Protein AF-A0A7S0C1B9-F1 (afdb_monomer_lite)

Organism: NCBI:txid420281

Radius of gyration: 23.08 Å; chains: 1; bounding box: 50×46×71 Å

Foldseek 3Di:
DDAQEAEEEPVPDDPLQADDDPVVCVVDPPVRDPHDHVLLQQQQCCVPPVRYYDYHDDPDLSCLVVDPWDWDQDPNDIDTCNVVSVVVVVVVVVVCVVDDDDPHRPNHNDDDWFKFFALVQLAADPVFRAWDQPDLAWIAGRVRQIQGRVVVVPSPDSQQVLLLSLLSNLLSVVLVVPACVVVPDDGGPDTLVRSLVVSVVCCVVPNSCSSDDPSPDPDDDPDDDPSHDHDDSVSSVSRLVRRPTPPRIDTDDD

pLDDT: mean 84.14, std 16.32, range [34.91, 98.31]

Secondary structure (DSSP, 8-state):
----EEEEEGGGS-HHHH---HHHHHHS-GGG--PPPTHHHHHHHHHHH--EEEEE-SS-STHHHH-S--EEEETTEEEE-HHHHHHHHHHHHHHHTTS-------S-------EEE-GGGGSPPTT---EEE-SSSEEEETTS-EEE-TT-TT--SHHHHHHHHHHHHHHHHHHHHT-GGGGTSPP----HHHHHHHHHHHHHHH-GGGG--GGG--S-TT---TT--PPPHHHHHHHHTT---TTSEEE---

InterPro domains:
  IPR019195 ABC transporter, ATPase, putative [PTHR38149] (1-245)
  IPR046834 ATPase of the ABC class, C-terminal [PF09818] (1-103)
  IPR049069 MRB1590-like, C-terminal domain [PF21117] (130-245)

Sequence (254 aa):
MGSTNLFVDEDTCATNFMIRDDKMMELVAPHKEPITPFIHKVRSLYKQHGVSTILVIGGSGDYFQVADHVLMMDSYACLDVTDKAKAIVERHNGIKSAATSNEPSSSSFGTITNRYPIGHAFLPPPNNSKINVRARTIVTYGDGLELDLGGLEQIVHKSQTHAIASSIQQIATRLLSNDPSANGGNATTLTLATVLRRWNELIDREGLDVVLSSSFNNGGDGDYNGVHARPRMLEIAGAMNRLRRDGTFRQKPR

Structure (mmCIF, N/CA/C/O backbone):
data_AF-A0A7S0C1B9-F1
#
_entry.id   AF-A0A7S0C1B9-F1
#
loop_
_atom_site.group_PDB
_atom_site.id
_atom_site.type_symbol
_atom_site.label_atom_id
_atom_site.label_alt_id
_atom_site.label_comp_id
_atom_site.label_asym_id
_atom_site.label_entity_id
_atom_site.label_seq_id
_atom_site.pdbx_PDB_ins_code
_atom_site.Cartn_x
_atom_site.Cartn_y
_atom_site.Cartn_z
_atom_site.occupancy
_atom_site.B_iso_or_equiv
_atom_site.auth_seq_id
_atom_site.auth_comp_id
_atom_site.auth_asym_id
_atom_site.auth_atom_id
_atom_site.pdbx_PDB_model_num
ATOM 1 N N . MET A 1 1 ? -2.056 8.605 -5.010 1.00 63.12 1 MET A N 1
ATOM 2 C CA . MET A 1 1 ? -2.018 7.145 -5.248 1.00 63.12 1 MET A CA 1
ATOM 3 C C . MET A 1 1 ? -3.391 6.505 -5.127 1.00 63.12 1 MET A C 1
ATOM 5 O O . MET A 1 1 ? -3.596 5.502 -5.782 1.00 63.12 1 MET A O 1
ATOM 9 N N . GLY A 1 2 ? -4.340 7.110 -4.398 1.00 83.62 2 GLY A N 1
ATOM 10 C CA . GLY A 1 2 ? -5.767 6.827 -4.588 1.00 83.62 2 GLY A CA 1
ATOM 11 C C . GLY A 1 2 ? -6.272 5.519 -3.982 1.00 83.62 2 GLY A C 1
ATOM 12 O O . GLY A 1 2 ? -7.315 5.054 -4.419 1.00 83.62 2 GLY A O 1
ATOM 13 N N . SER A 1 3 ? -5.566 4.924 -3.011 1.00 91.31 3 SER A N 1
ATOM 14 C CA . SER A 1 3 ? -6.168 3.827 -2.246 1.00 91.31 3 SER A CA 1
ATOM 15 C C . SER A 1 3 ? -7.368 4.359 -1.471 1.00 91.31 3 SER A C 1
ATOM 17 O O . SER A 1 3 ? -7.242 5.364 -0.775 1.00 91.31 3 SER A O 1
ATOM 19 N N . THR A 1 4 ? -8.505 3.688 -1.602 1.00 94.19 4 THR A N 1
ATOM 20 C CA . THR A 1 4 ? -9.742 3.982 -0.864 1.00 94.19 4 THR A CA 1
ATOM 21 C C . THR A 1 4 ? -9.913 3.087 0.359 1.00 94.19 4 THR A C 1
ATOM 23 O O . THR A 1 4 ? -10.814 3.310 1.158 1.00 94.19 4 THR A O 1
ATOM 26 N N . ASN A 1 5 ? -9.044 2.085 0.519 1.00 95.62 5 ASN A N 1
ATOM 27 C CA . ASN A 1 5 ? -9.067 1.151 1.636 1.00 95.62 5 ASN A CA 1
ATOM 28 C C . ASN A 1 5 ? -7.646 0.919 2.158 1.00 95.62 5 ASN A C 1
ATOM 30 O O . ASN A 1 5 ? -6.699 0.801 1.372 1.00 95.62 5 ASN A O 1
ATOM 34 N N . LEU A 1 6 ? -7.502 0.847 3.475 1.00 96.31 6 LEU A N 1
ATOM 35 C CA . LEU A 1 6 ? -6.288 0.420 4.159 1.00 96.31 6 LEU A CA 1
ATOM 36 C C . LEU A 1 6 ? -6.561 -0.892 4.886 1.00 96.31 6 LEU A C 1
ATOM 38 O O . LEU A 1 6 ? -7.549 -1.009 5.605 1.00 96.31 6 LEU A O 1
ATOM 42 N N . PHE A 1 7 ? -5.671 -1.858 4.699 1.00 96.69 7 PHE A N 1
ATOM 43 C CA . PHE A 1 7 ? -5.649 -3.102 5.457 1.00 96.69 7 PHE A CA 1
ATOM 44 C C . PHE A 1 7 ? -4.435 -3.044 6.366 1.00 96.69 7 PHE A C 1
ATOM 46 O O . PHE A 1 7 ? -3.329 -2.785 5.888 1.00 96.69 7 PHE A O 1
ATOM 53 N N . VAL A 1 8 ? -4.663 -3.201 7.660 1.00 96.25 8 VAL A N 1
ATOM 54 C CA . VAL A 1 8 ? -3.639 -3.058 8.689 1.00 96.25 8 VAL A CA 1
ATOM 55 C C . VAL A 1 8 ? -3.722 -4.276 9.591 1.00 96.25 8 VAL A C 1
ATOM 57 O O . VAL A 1 8 ? -4.811 -4.649 10.021 1.00 96.25 8 VAL A O 1
ATOM 60 N N . ASP A 1 9 ? -2.577 -4.887 9.857 1.00 95.38 9 ASP A N 1
ATOM 61 C CA . ASP A 1 9 ? -2.453 -5.998 10.792 1.00 95.38 9 ASP A CA 1
ATOM 62 C C . ASP A 1 9 ? -1.506 -5.581 11.916 1.00 95.38 9 ASP A C 1
ATOM 64 O O . ASP A 1 9 ? -0.351 -5.235 11.650 1.00 95.38 9 ASP A O 1
ATOM 68 N N . GLU A 1 10 ? -2.014 -5.551 13.151 1.00 94.38 10 GLU A N 1
ATOM 69 C CA . GLU A 1 10 ? -1.257 -5.153 14.339 1.00 94.38 10 GLU A CA 1
ATOM 70 C C . GLU A 1 10 ? 0.067 -5.920 14.462 1.00 94.38 10 GLU A C 1
ATOM 72 O O . GLU A 1 10 ? 1.089 -5.292 14.741 1.00 94.38 10 GLU A O 1
ATOM 77 N N . ASP A 1 11 ? 0.083 -7.220 14.146 1.00 93.31 11 ASP A N 1
ATOM 78 C CA . ASP A 1 11 ? 1.258 -8.091 14.303 1.00 93.31 11 ASP A CA 1
ATOM 79 C C . ASP A 1 11 ? 2.419 -7.724 13.361 1.00 93.31 11 ASP A C 1
ATOM 81 O O . ASP A 1 11 ? 3.577 -8.070 13.606 1.00 93.31 11 ASP A O 1
ATOM 85 N N . THR A 1 12 ? 2.127 -6.997 12.281 1.00 92.19 12 THR A N 1
ATOM 86 C CA . THR A 1 12 ? 3.124 -6.538 11.297 1.00 92.19 12 THR A CA 1
ATOM 87 C C . THR A 1 12 ? 3.386 -5.034 11.376 1.00 92.19 12 THR A C 1
ATOM 89 O O . THR A 1 12 ? 4.208 -4.496 10.627 1.00 92.19 12 THR A O 1
ATOM 92 N N . CYS A 1 13 ? 2.706 -4.334 12.287 1.00 92.88 13 CYS A N 1
ATOM 93 C CA . CYS A 1 13 ? 2.805 -2.892 12.443 1.00 92.88 13 CYS A CA 1
ATOM 94 C C . CYS A 1 13 ? 3.743 -2.488 13.582 1.00 92.88 13 CYS A C 1
ATOM 96 O O . CYS A 1 13 ? 3.954 -3.196 14.562 1.00 92.88 13 CYS A O 1
ATOM 98 N N . ALA A 1 14 ? 4.290 -1.277 13.480 1.00 92.19 14 ALA A N 1
ATOM 99 C CA . ALA A 1 14 ? 5.058 -0.697 14.570 1.00 92.19 14 ALA A CA 1
ATOM 100 C C . ALA A 1 14 ? 4.113 -0.286 15.715 1.00 92.19 14 ALA A C 1
ATOM 102 O O . ALA A 1 14 ? 3.218 0.537 15.515 1.00 92.19 14 ALA A O 1
ATOM 103 N N . THR A 1 15 ? 4.319 -0.814 16.925 1.00 89.00 15 THR A N 1
ATOM 104 C CA . THR A 1 15 ? 3.435 -0.564 18.082 1.00 89.00 15 THR A CA 1
ATOM 105 C C . THR A 1 15 ? 3.273 0.926 18.392 1.00 89.00 15 THR A C 1
ATOM 107 O O . THR A 1 15 ? 2.163 1.393 18.636 1.00 89.00 15 THR A O 1
ATOM 110 N N . ASN A 1 16 ? 4.365 1.693 18.302 1.00 88.75 16 ASN A N 1
ATOM 111 C CA . ASN A 1 16 ? 4.378 3.145 18.516 1.00 88.75 16 ASN A CA 1
ATOM 112 C C . ASN A 1 16 ? 3.602 3.939 17.449 1.00 88.75 16 ASN A C 1
ATOM 114 O O . ASN A 1 16 ? 3.209 5.077 17.696 1.00 88.75 16 ASN A O 1
ATOM 118 N N . PHE A 1 17 ? 3.381 3.361 16.266 1.00 90.88 17 PHE A N 1
ATOM 119 C CA . PHE A 1 17 ? 2.485 3.921 15.262 1.00 90.88 17 PHE A CA 1
ATOM 120 C C . PHE A 1 17 ? 1.027 3.574 15.566 1.00 90.88 17 PHE A C 1
ATOM 122 O O . PHE A 1 17 ? 0.156 4.397 15.311 1.00 90.88 17 PHE A O 1
ATOM 129 N N . MET A 1 18 ? 0.740 2.392 16.113 1.00 90.81 18 MET A N 1
ATOM 130 C CA . MET A 1 18 ? -0.633 1.923 16.318 1.00 90.81 18 MET A CA 1
ATOM 131 C C . MET A 1 18 ? -1.329 2.602 17.494 1.00 90.81 18 MET A C 1
ATOM 133 O O . MET A 1 18 ? -2.461 3.068 17.344 1.00 90.81 18 MET A O 1
ATOM 137 N N . ILE A 1 19 ? -0.666 2.670 18.645 1.00 85.56 19 ILE A N 1
ATOM 138 C CA . ILE A 1 19 ? -1.246 3.149 19.901 1.00 85.56 19 ILE A CA 1
ATOM 139 C C . ILE A 1 19 ? -0.233 3.976 20.687 1.00 85.56 19 ILE A C 1
ATOM 141 O O . ILE A 1 19 ? 0.958 4.004 20.376 1.00 85.56 19 ILE A O 1
ATOM 145 N N . ARG A 1 20 ? -0.713 4.632 21.742 1.00 78.62 20 ARG A N 1
ATOM 146 C CA . ARG A 1 20 ? 0.139 5.254 22.748 1.00 78.62 20 ARG A CA 1
ATOM 147 C C . ARG A 1 20 ? -0.392 4.912 24.128 1.00 78.62 20 ARG A C 1
ATOM 149 O O . ARG A 1 20 ? -1.578 5.058 24.380 1.00 78.62 20 ARG A O 1
ATOM 156 N N . ASP A 1 21 ? 0.505 4.457 24.989 1.00 79.94 21 ASP A N 1
ATOM 157 C CA . ASP A 1 21 ? 0.181 4.093 26.364 1.00 79.94 21 ASP A CA 1
ATOM 158 C C . ASP A 1 21 ? -0.095 5.342 27.222 1.00 79.94 21 ASP A C 1
ATOM 160 O O . ASP A 1 21 ? 0.673 6.310 27.186 1.00 79.94 21 ASP A O 1
ATOM 164 N N . ASP A 1 22 ? -1.176 5.303 28.008 1.00 75.06 22 ASP A N 1
ATOM 165 C CA . ASP A 1 22 ? -1.619 6.410 28.868 1.00 75.06 22 ASP A CA 1
ATOM 166 C C . ASP A 1 22 ? -0.534 6.817 29.890 1.00 75.06 22 ASP A C 1
ATOM 168 O O . ASP A 1 22 ? -0.293 8.006 30.101 1.00 75.06 22 ASP A O 1
ATOM 172 N N . LYS A 1 23 ? 0.212 5.861 30.463 1.00 78.75 23 LYS A N 1
ATOM 173 C CA . LYS A 1 23 ? 1.279 6.157 31.442 1.00 78.75 23 LYS A CA 1
ATOM 174 C C . LYS A 1 23 ? 2.483 6.811 30.770 1.00 78.75 23 LYS A C 1
ATOM 176 O O . LYS A 1 23 ? 3.103 7.715 31.327 1.00 78.75 23 LYS A O 1
ATOM 181 N N . MET A 1 24 ? 2.808 6.388 29.549 1.00 74.56 24 MET A N 1
ATOM 182 C CA . MET A 1 24 ? 3.848 7.035 28.747 1.00 74.56 24 MET A CA 1
ATOM 183 C C . MET A 1 24 ? 3.481 8.473 28.361 1.00 74.56 24 MET A C 1
ATOM 185 O O . MET A 1 24 ? 4.379 9.303 28.209 1.00 74.56 24 MET A O 1
ATOM 189 N N . MET A 1 25 ? 2.189 8.794 28.224 1.00 73.31 25 MET A N 1
ATOM 190 C CA . MET A 1 25 ? 1.730 10.174 28.020 1.00 73.31 25 MET A CA 1
ATOM 191 C C . MET A 1 25 ? 1.907 11.043 29.264 1.00 73.31 25 MET A C 1
ATOM 193 O O . MET A 1 25 ? 2.314 12.196 29.136 1.00 73.31 25 MET A O 1
ATOM 197 N N . GLU A 1 26 ? 1.654 10.495 30.454 1.00 77.50 26 GLU A N 1
ATOM 198 C CA . GLU A 1 26 ? 1.882 11.208 31.718 1.00 77.50 26 GLU A CA 1
ATOM 199 C C . GLU A 1 26 ? 3.372 11.503 31.951 1.00 77.50 26 GLU A C 1
ATOM 201 O O . GLU A 1 26 ? 3.728 12.566 32.461 1.00 77.50 26 GLU A O 1
ATOM 206 N N . LEU A 1 27 ? 4.255 10.588 31.539 1.00 79.31 27 LEU A N 1
ATOM 207 C CA . LEU A 1 27 ? 5.700 10.736 31.715 1.00 79.31 27 LEU A CA 1
ATOM 208 C C . LEU A 1 27 ? 6.348 11.665 30.673 1.00 79.31 27 LEU A C 1
ATOM 210 O O . LEU A 1 27 ? 7.240 12.451 31.003 1.00 79.31 27 LEU A O 1
ATOM 214 N N . VAL A 1 28 ? 5.944 11.559 29.403 1.00 75.12 28 VAL A N 1
ATOM 215 C CA . VAL A 1 28 ? 6.580 12.263 28.281 1.00 75.12 28 VAL A CA 1
ATOM 216 C C . VAL A 1 28 ? 5.649 13.337 27.739 1.00 75.12 28 VAL A C 1
ATOM 218 O O . VAL A 1 28 ? 4.671 13.052 27.046 1.00 75.12 28 VAL A O 1
ATOM 221 N N . ALA A 1 29 ? 6.019 14.595 27.996 1.00 71.81 29 ALA A N 1
ATOM 222 C CA . ALA A 1 29 ? 5.277 15.752 27.514 1.00 71.81 29 ALA A CA 1
ATOM 223 C C . ALA A 1 29 ? 4.993 15.647 25.996 1.00 71.81 29 ALA A C 1
ATOM 225 O O . ALA A 1 29 ? 5.916 15.335 25.238 1.00 71.81 29 ALA A O 1
ATOM 226 N N . PRO A 1 30 ? 3.770 15.959 25.522 1.00 68.88 30 PRO A N 1
ATOM 227 C CA . PRO A 1 30 ? 3.371 15.750 24.126 1.00 68.88 30 PRO A CA 1
ATOM 228 C C . PRO A 1 30 ? 4.318 16.355 23.081 1.00 68.88 30 PRO A C 1
ATOM 230 O O . PRO A 1 30 ? 4.540 15.756 22.038 1.00 68.88 30 PRO A O 1
ATOM 233 N N . HIS A 1 31 ? 4.942 17.500 23.376 1.00 69.38 31 HIS A N 1
ATOM 234 C CA . HIS A 1 31 ? 5.888 18.175 22.476 1.00 69.38 31 HIS A CA 1
ATOM 235 C C . HIS A 1 31 ? 7.233 17.446 22.297 1.00 69.38 31 HIS A C 1
ATOM 237 O O . HIS A 1 31 ? 8.023 17.839 21.441 1.00 69.38 31 HIS A O 1
ATOM 243 N N . LYS A 1 32 ? 7.520 16.425 23.113 1.00 72.44 32 LYS A N 1
ATOM 244 C CA . LYS A 1 32 ? 8.740 15.608 23.032 1.00 72.44 32 LYS A CA 1
ATOM 245 C C . LYS A 1 32 ? 8.531 14.293 22.284 1.00 72.44 32 LYS A C 1
ATOM 247 O O . LYS A 1 32 ? 9.520 13.652 21.948 1.00 72.44 32 LYS A O 1
ATOM 252 N N . GLU A 1 33 ? 7.282 13.912 22.013 1.00 74.94 33 GLU A N 1
ATOM 253 C CA . GLU A 1 33 ? 6.949 12.706 21.256 1.00 74.94 33 GLU A CA 1
ATOM 254 C C . GLU A 1 33 ? 6.619 13.091 19.803 1.00 74.94 33 GLU A C 1
ATOM 256 O O . GLU A 1 33 ? 5.569 13.683 19.547 1.00 74.94 33 GLU A O 1
ATOM 261 N N . PRO A 1 34 ? 7.496 12.797 18.827 1.00 76.94 34 PRO A N 1
ATOM 262 C CA . PRO A 1 34 ? 7.289 13.218 17.442 1.00 76.94 34 PRO A CA 1
ATOM 263 C C . PRO A 1 34 ? 6.202 12.406 16.720 1.00 76.94 34 PRO A C 1
ATOM 265 O O . PRO A 1 34 ? 5.766 12.798 15.634 1.00 76.94 34 PRO A O 1
ATOM 268 N N . ILE A 1 35 ? 5.781 11.267 17.278 1.00 82.81 35 ILE A N 1
ATOM 269 C CA . ILE A 1 35 ? 4.862 10.334 16.626 1.00 82.81 35 ILE A CA 1
ATOM 270 C C . ILE A 1 35 ? 3.419 10.655 17.018 1.00 82.81 35 ILE A C 1
ATOM 272 O O . ILE A 1 35 ? 3.048 10.656 18.188 1.00 82.81 35 ILE A O 1
ATOM 276 N N . THR A 1 36 ? 2.573 10.889 16.013 1.00 86.31 36 THR A N 1
ATOM 277 C CA . THR A 1 36 ? 1.115 10.885 16.184 1.00 86.31 36 THR A CA 1
ATOM 278 C C . THR A 1 36 ? 0.588 9.476 15.900 1.00 86.31 36 THR A C 1
ATOM 280 O O . THR A 1 36 ? 0.707 9.038 14.751 1.00 86.31 36 THR A O 1
ATOM 283 N N . PRO A 1 37 ? -0.011 8.778 16.882 1.00 89.31 37 PRO A N 1
ATOM 284 C CA . PRO A 1 37 ? -0.553 7.437 16.681 1.00 89.31 37 PRO A CA 1
ATOM 285 C C . PRO A 1 37 ? -1.669 7.394 15.632 1.00 89.31 37 PRO A C 1
ATOM 287 O O . PRO A 1 37 ? -2.438 8.347 15.457 1.00 89.31 37 PRO A O 1
ATOM 290 N N . PHE A 1 38 ? -1.804 6.255 14.963 1.00 92.44 38 PHE A N 1
ATOM 291 C CA . PHE A 1 38 ? -2.766 6.023 13.895 1.00 92.44 38 PHE A CA 1
ATOM 292 C C . PHE A 1 38 ? -4.212 6.124 14.381 1.00 92.44 38 PHE A C 1
ATOM 294 O O . PHE A 1 38 ? -5.044 6.697 13.674 1.00 92.44 38 PHE A O 1
ATOM 301 N N . ILE A 1 39 ? -4.503 5.702 15.615 1.00 90.31 39 ILE A N 1
ATOM 302 C CA . ILE A 1 39 ? -5.818 5.867 16.252 1.00 90.31 39 ILE A CA 1
ATOM 303 C C . ILE A 1 39 ? -6.304 7.331 16.244 1.00 90.31 39 ILE A C 1
ATOM 305 O O . ILE A 1 39 ? -7.492 7.592 16.055 1.00 90.31 39 ILE A O 1
ATOM 309 N N . HIS A 1 40 ? -5.396 8.313 16.322 1.00 88.06 40 HIS A N 1
ATOM 310 C CA . HIS A 1 40 ? -5.752 9.739 16.273 1.00 88.06 40 HIS A CA 1
ATOM 311 C C . HIS A 1 40 ? -6.016 10.257 14.850 1.00 88.06 40 HIS A C 1
ATOM 313 O O . HIS A 1 40 ? -6.568 11.349 14.684 1.00 88.06 40 HIS A O 1
ATOM 319 N N . LYS A 1 41 ? -5.615 9.506 13.817 1.00 91.06 41 LYS A N 1
ATOM 320 C CA . LYS A 1 41 ? -5.723 9.886 12.398 1.00 91.06 41 LYS A CA 1
ATOM 321 C C . LYS A 1 41 ? -6.735 9.056 11.617 1.00 91.06 41 LYS A C 1
ATOM 323 O O . LYS A 1 41 ? -7.276 9.552 10.634 1.00 91.06 41 LYS A O 1
ATOM 328 N N . VAL A 1 42 ? -7.041 7.835 12.047 1.00 92.75 42 VAL A N 1
ATOM 329 C CA . VAL A 1 42 ? -7.908 6.907 11.305 1.00 92.75 42 VAL A CA 1
ATOM 330 C C . VAL A 1 42 ? -9.300 7.495 11.043 1.00 92.75 42 VAL A C 1
ATOM 332 O O . VAL A 1 42 ? -9.832 7.391 9.939 1.00 92.75 42 VAL A O 1
ATOM 335 N N . ARG A 1 43 ? -9.867 8.213 12.020 1.00 91.25 43 ARG A N 1
ATOM 336 C CA . ARG A 1 43 ? -11.196 8.824 11.886 1.00 91.25 43 ARG A CA 1
ATOM 337 C C . ARG A 1 43 ? -11.203 10.036 10.955 1.00 91.25 43 ARG A C 1
ATOM 339 O O . ARG A 1 43 ? -12.161 10.210 10.202 1.00 91.25 43 ARG A O 1
ATOM 346 N N . SER A 1 44 ? -10.160 10.869 10.986 1.00 92.19 44 SER A N 1
ATOM 347 C CA . SER A 1 44 ? -10.042 12.011 10.068 1.00 92.19 44 SER A CA 1
ATOM 348 C C . SER A 1 44 ? -9.736 11.556 8.645 1.00 92.19 44 SER A C 1
ATOM 350 O O . SER A 1 44 ? -10.293 12.117 7.706 1.00 92.19 44 SER A O 1
ATOM 352 N N . LEU A 1 45 ? -8.958 10.485 8.482 1.00 92.69 45 LEU A N 1
ATOM 353 C CA . LEU A 1 45 ? -8.709 9.851 7.192 1.00 92.69 45 LEU A CA 1
ATOM 354 C C . LEU A 1 45 ? -10.017 9.396 6.515 1.00 92.69 45 LEU A C 1
ATOM 356 O O . LEU A 1 45 ? -10.251 9.736 5.354 1.00 92.69 45 LEU A O 1
ATOM 360 N N . TYR A 1 46 ? -10.907 8.726 7.252 1.00 94.25 46 TYR A N 1
ATOM 361 C CA . TYR A 1 46 ? -12.230 8.355 6.742 1.00 94.25 46 TYR A CA 1
ATOM 362 C C . TYR A 1 46 ? -13.098 9.585 6.434 1.00 94.25 46 TYR A C 1
ATOM 364 O O . TYR A 1 46 ? -13.545 9.759 5.302 1.00 94.25 46 TYR A O 1
ATOM 372 N N . LYS A 1 47 ? -13.292 10.486 7.408 1.00 93.00 47 LYS A N 1
ATOM 373 C CA . LYS A 1 47 ? -14.202 11.638 7.260 1.00 93.00 47 LYS A CA 1
ATOM 374 C C . LYS A 1 47 ? -13.783 12.625 6.165 1.00 93.00 47 LYS A C 1
ATOM 376 O O . LYS A 1 47 ? -14.650 13.229 5.544 1.00 93.00 47 LYS A O 1
ATOM 381 N N . GLN A 1 48 ? -12.482 12.832 5.957 1.00 93.00 48 GLN A N 1
ATOM 382 C CA . GLN A 1 48 ? -11.972 13.854 5.032 1.00 93.00 48 GLN A CA 1
ATOM 383 C C . GLN A 1 48 ? -11.613 13.307 3.654 1.00 93.00 48 GLN A C 1
ATOM 385 O O . GLN A 1 48 ? -11.662 14.047 2.672 1.00 93.00 48 GLN A O 1
ATOM 390 N N . HIS A 1 49 ? -11.225 12.033 3.571 1.00 92.12 49 HIS A N 1
ATOM 391 C CA . HIS A 1 49 ? -10.723 11.443 2.331 1.00 92.12 49 HIS A CA 1
ATOM 392 C C . HIS A 1 49 ? -11.515 10.219 1.865 1.00 92.12 49 HIS A C 1
ATOM 394 O O . HIS A 1 49 ? -11.200 9.682 0.806 1.00 92.12 49 HIS A O 1
ATOM 400 N N . GLY A 1 50 ? -12.531 9.780 2.616 1.00 94.00 50 GLY A N 1
ATOM 401 C CA . GLY A 1 50 ? -13.350 8.618 2.263 1.00 94.00 50 GLY A CA 1
ATOM 402 C C . GLY A 1 50 ? -12.559 7.311 2.241 1.00 94.00 50 GLY A C 1
ATOM 403 O O . GLY A 1 50 ? -12.934 6.384 1.529 1.00 94.00 50 GLY A O 1
ATOM 404 N N . VAL A 1 51 ? -11.435 7.255 2.962 1.00 95.81 51 VAL A N 1
ATOM 405 C CA . VAL A 1 51 ? -10.578 6.071 3.017 1.00 95.81 51 VAL A CA 1
ATOM 406 C C . VAL A 1 51 ? -10.986 5.226 4.216 1.00 95.81 51 VAL A C 1
ATOM 408 O O . VAL A 1 51 ? -10.826 5.649 5.362 1.00 95.81 51 VAL A O 1
ATOM 411 N N . SER A 1 52 ? -11.513 4.039 3.940 1.00 97.31 52 SER A N 1
ATOM 412 C CA . SER A 1 52 ? -11.882 3.061 4.962 1.00 97.31 52 SER A CA 1
ATOM 413 C C . SER A 1 52 ? -10.661 2.286 5.448 1.00 97.31 52 SER A C 1
ATOM 415 O O . SER A 1 52 ? -9.679 2.127 4.721 1.00 97.31 52 SER A O 1
ATOM 417 N N . THR A 1 53 ? -10.739 1.764 6.668 1.00 97.44 53 THR A N 1
ATOM 418 C CA . THR A 1 53 ? -9.676 0.950 7.263 1.00 97.44 53 THR A CA 1
ATOM 419 C C . THR A 1 53 ? -10.268 -0.338 7.811 1.00 97.44 53 THR A C 1
ATOM 421 O O . THR A 1 53 ? -11.220 -0.294 8.586 1.00 97.44 53 THR A O 1
ATOM 424 N N . ILE A 1 54 ? -9.675 -1.468 7.435 1.00 97.81 54 ILE A N 1
ATOM 425 C CA . ILE A 1 54 ? -9.868 -2.761 8.087 1.00 97.81 54 ILE A CA 1
ATOM 426 C C . ILE A 1 54 ? -8.600 -3.034 8.890 1.00 97.81 54 ILE A C 1
ATOM 428 O O . ILE A 1 54 ? -7.500 -3.038 8.335 1.00 97.81 54 ILE A O 1
ATOM 432 N N . LEU A 1 55 ? -8.768 -3.208 10.197 1.00 96.69 55 LEU A N 1
ATOM 433 C CA . LEU A 1 55 ? -7.684 -3.383 11.152 1.00 96.69 55 LEU A CA 1
ATOM 434 C C . LEU A 1 55 ? -7.873 -4.707 11.893 1.00 96.69 55 LEU A C 1
ATOM 436 O O . LEU A 1 55 ? -8.893 -4.890 12.556 1.00 96.69 55 LEU A O 1
ATOM 440 N N . VAL A 1 56 ? -6.890 -5.599 11.789 1.00 96.50 56 VAL A N 1
ATOM 441 C CA . VAL A 1 56 ? -6.754 -6.752 12.684 1.00 96.50 56 VAL A CA 1
ATOM 442 C C . VAL A 1 56 ? -6.058 -6.269 13.951 1.00 96.50 56 VAL A C 1
ATOM 444 O O . VAL A 1 56 ? -5.007 -5.634 13.873 1.00 96.50 56 VAL A O 1
ATOM 447 N N . ILE A 1 57 ? -6.679 -6.517 15.103 1.00 93.25 57 ILE A N 1
ATOM 448 C CA . ILE A 1 57 ? -6.196 -6.079 16.412 1.00 93.25 57 ILE A CA 1
ATOM 449 C C . ILE A 1 57 ? -6.488 -7.155 17.459 1.00 93.25 57 ILE A C 1
ATOM 451 O O . ILE A 1 57 ? -7.555 -7.771 17.444 1.00 93.25 57 ILE A O 1
ATOM 455 N N . GLY A 1 58 ? -5.543 -7.361 18.368 1.00 87.56 58 GLY A N 1
ATOM 456 C CA . GLY A 1 58 ? -5.659 -8.247 19.524 1.00 87.56 58 GLY A CA 1
ATOM 457 C C . GLY A 1 58 ? -5.085 -7.648 20.812 1.00 87.56 58 GLY A C 1
ATOM 458 O O . GLY A 1 58 ? -5.476 -8.075 21.897 1.00 87.56 58 GLY A O 1
ATOM 459 N N . GLY A 1 59 ? -4.200 -6.649 20.715 1.00 82.75 59 GLY A N 1
ATOM 460 C CA . GLY A 1 59 ? -3.469 -6.081 21.850 1.00 82.75 59 GLY A CA 1
ATOM 461 C C . GLY A 1 59 ? -4.083 -4.831 22.487 1.00 82.75 59 GLY A C 1
ATOM 462 O O . GLY A 1 59 ? -3.759 -4.523 23.634 1.00 82.75 59 GLY A O 1
ATOM 463 N N . SER A 1 60 ? -4.974 -4.110 21.794 1.00 81.31 60 SER A N 1
ATOM 464 C CA . SER A 1 60 ? -5.573 -2.864 22.307 1.00 81.31 60 SER A CA 1
ATOM 465 C C . SER A 1 60 ? -7.075 -2.748 22.036 1.00 81.31 60 SER A C 1
ATOM 467 O O . SER A 1 60 ? -7.561 -2.951 20.926 1.00 81.31 60 SER A O 1
ATOM 469 N N . GLY A 1 61 ? -7.822 -2.359 23.074 1.00 86.69 61 GLY A N 1
ATOM 470 C CA . GLY A 1 61 ? -9.249 -2.041 22.987 1.00 86.69 61 GLY A CA 1
ATOM 471 C C . GLY A 1 61 ? -9.546 -0.587 22.601 1.00 86.69 61 GLY A C 1
ATOM 472 O O . GLY A 1 61 ? -10.711 -0.238 22.412 1.00 86.69 61 GLY A O 1
ATOM 473 N N . ASP A 1 62 ? -8.530 0.271 22.462 1.00 87.50 62 ASP A N 1
ATOM 474 C CA . ASP A 1 62 ? -8.725 1.719 22.270 1.00 87.50 62 ASP A CA 1
ATOM 475 C C . ASP A 1 62 ? -9.443 2.023 20.948 1.00 87.50 62 ASP A C 1
ATOM 477 O O . ASP A 1 62 ? -10.243 2.957 20.834 1.00 87.50 62 ASP A O 1
ATOM 481 N N . TYR A 1 63 ? -9.235 1.168 19.944 1.00 92.19 63 TYR A N 1
ATOM 482 C CA . TYR A 1 63 ? -9.879 1.300 18.643 1.00 92.19 63 TYR A CA 1
ATOM 483 C C . TYR A 1 63 ? -11.402 1.110 18.689 1.00 92.19 63 TYR A C 1
ATOM 485 O O . TYR A 1 63 ? -12.080 1.601 17.786 1.00 92.19 63 TYR A O 1
ATOM 493 N N . PHE A 1 64 ? -11.984 0.502 19.735 1.00 92.69 64 PHE A N 1
ATOM 494 C CA . PHE A 1 64 ? -13.445 0.386 19.873 1.00 92.69 64 PHE A CA 1
ATOM 495 C C . PHE A 1 64 ? -14.143 1.750 19.875 1.00 92.69 64 PHE A C 1
ATOM 497 O O . PHE A 1 64 ? -15.258 1.885 19.356 1.00 92.69 64 PHE A O 1
ATOM 504 N N . GLN A 1 65 ? -13.483 2.780 20.416 1.00 89.56 65 GLN A N 1
ATOM 505 C CA . GLN A 1 65 ? -14.024 4.136 20.454 1.00 89.56 65 GLN A CA 1
ATOM 506 C C . GLN A 1 65 ? -14.217 4.700 19.045 1.00 89.56 65 GLN A C 1
ATOM 508 O O . GLN A 1 65 ? -15.231 5.340 18.761 1.00 89.56 65 GLN A O 1
ATOM 513 N N . VAL A 1 66 ? -13.261 4.435 18.155 1.00 90.88 66 VAL A N 1
ATOM 514 C CA . VAL A 1 66 ? -13.252 4.976 16.796 1.00 90.88 66 VAL A CA 1
ATOM 515 C C . VAL A 1 66 ? -13.771 3.997 15.753 1.00 90.88 66 VAL A C 1
ATOM 517 O O . VAL A 1 66 ? -13.949 4.432 14.631 1.00 90.88 66 VAL A O 1
ATOM 520 N N . ALA A 1 67 ? -14.009 2.722 16.055 1.00 94.62 67 ALA A N 1
ATOM 521 C CA . ALA A 1 67 ? -14.489 1.738 15.082 1.00 94.62 67 ALA A CA 1
ATOM 522 C C . ALA A 1 67 ? -15.982 1.913 14.756 1.00 94.62 67 ALA A C 1
ATOM 524 O O . ALA A 1 67 ? -16.780 2.201 15.648 1.00 94.62 67 ALA A O 1
ATOM 525 N N . ASP A 1 68 ? -16.367 1.716 13.494 1.00 96.31 68 ASP A N 1
ATOM 526 C CA . ASP A 1 68 ? -17.781 1.673 13.084 1.00 96.31 68 ASP A CA 1
ATOM 527 C C . ASP A 1 68 ? -18.378 0.274 13.307 1.00 96.31 68 ASP A C 1
ATOM 529 O O . ASP A 1 68 ? -19.483 0.152 13.824 1.00 96.31 68 ASP A O 1
ATOM 533 N N . HIS A 1 69 ? -17.599 -0.769 13.005 1.00 97.50 69 HIS A N 1
ATOM 534 C CA . HIS A 1 69 ? -17.935 -2.173 13.239 1.00 97.50 69 HIS A CA 1
ATOM 535 C C . HIS A 1 69 ? -16.796 -2.875 13.975 1.00 97.50 69 HIS A C 1
ATOM 537 O O . HIS A 1 69 ? -15.624 -2.567 13.741 1.00 97.50 69 HIS A O 1
ATOM 543 N N . VAL A 1 70 ? -17.137 -3.834 14.837 1.00 97.81 70 VAL A N 1
ATOM 544 C CA . VAL A 1 70 ? -16.168 -4.694 15.524 1.00 97.81 70 VAL A CA 1
ATOM 545 C C . VAL A 1 70 ? -16.553 -6.146 15.291 1.00 97.81 70 VAL A C 1
ATOM 547 O O . VAL A 1 70 ? -17.595 -6.607 15.751 1.00 97.81 70 VAL A O 1
ATOM 550 N N . LEU A 1 71 ? -15.691 -6.857 14.570 1.00 97.94 71 LEU A N 1
ATOM 551 C CA . LEU A 1 71 ? -15.854 -8.272 14.268 1.00 97.94 71 LEU A CA 1
ATOM 552 C C . LEU A 1 71 ? -14.869 -9.077 15.111 1.00 97.94 71 LEU A C 1
ATOM 554 O O . LEU A 1 71 ? -13.684 -8.755 15.160 1.00 97.94 71 LEU A O 1
ATOM 558 N N . M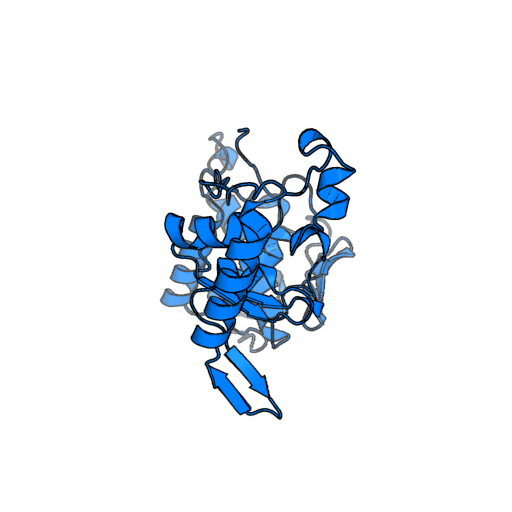ET A 1 72 ? -15.362 -10.123 15.764 1.00 97.38 72 MET A N 1
ATOM 559 C CA . MET A 1 72 ? -14.554 -11.066 16.526 1.00 97.38 72 MET A CA 1
ATOM 560 C C . MET A 1 72 ? -14.503 -12.393 15.780 1.00 97.38 72 MET A C 1
ATOM 562 O O . MET A 1 72 ? -15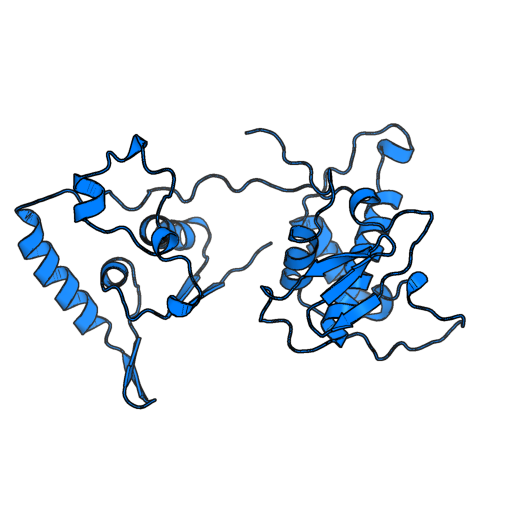.541 -12.938 15.409 1.00 97.38 72 MET A O 1
ATOM 566 N N . MET A 1 73 ? -13.297 -12.920 15.589 1.00 97.38 73 MET A N 1
ATOM 567 C CA . MET A 1 73 ? -13.098 -14.281 15.105 1.00 97.38 73 MET A CA 1
ATOM 568 C C . MET A 1 73 ? -12.971 -15.213 16.311 1.00 97.38 73 MET A C 1
ATOM 570 O O . MET A 1 73 ? -12.019 -15.093 17.077 1.00 97.38 73 MET A O 1
ATOM 574 N N . ASP A 1 74 ? -13.911 -16.139 16.476 1.00 96.44 74 ASP A N 1
ATOM 575 C CA . ASP A 1 74 ? -13.866 -17.191 17.497 1.00 96.44 74 ASP A CA 1
ATOM 576 C C . ASP A 1 74 ? -13.923 -18.549 16.808 1.00 96.44 74 ASP A C 1
ATOM 578 O O . ASP A 1 74 ? -14.886 -18.853 16.109 1.00 96.44 74 ASP A O 1
ATOM 582 N N . SER A 1 75 ? -12.874 -19.358 16.970 1.00 97.25 75 SER A N 1
ATOM 583 C CA . SER A 1 75 ? -12.811 -20.705 16.389 1.00 97.25 75 SER A CA 1
ATOM 584 C C . SER A 1 75 ? -13.122 -20.717 14.880 1.00 97.25 75 SER A C 1
ATOM 586 O O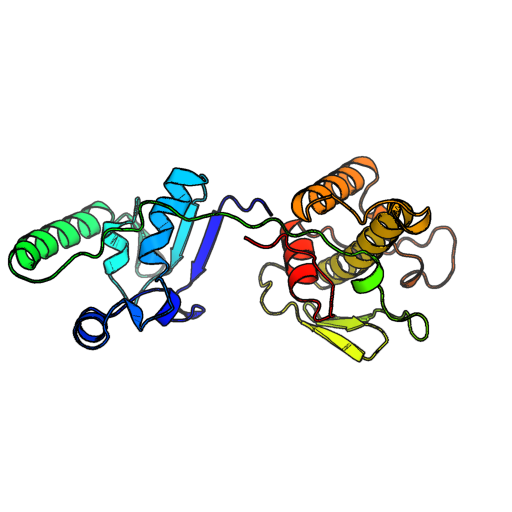 . SER A 1 75 ? -13.834 -21.583 14.378 1.00 97.25 75 SER A O 1
ATOM 588 N N . TYR A 1 76 ? -12.593 -19.720 14.158 1.00 96.88 76 TYR A N 1
ATOM 589 C CA . TYR A 1 76 ? -12.831 -19.451 12.730 1.00 96.88 76 TYR A CA 1
ATOM 590 C C . TYR A 1 76 ? -14.269 -19.044 12.349 1.00 96.88 76 TYR A C 1
ATOM 592 O O . TYR A 1 76 ? -14.567 -18.905 11.163 1.00 96.88 76 TYR A O 1
ATOM 600 N N . ALA A 1 77 ? -15.144 -18.780 13.320 1.00 97.94 77 ALA A N 1
ATOM 601 C CA . ALA A 1 77 ? -16.444 -18.156 13.111 1.00 97.94 77 ALA A CA 1
ATOM 602 C C . ALA A 1 77 ? -16.354 -16.634 13.306 1.00 97.94 77 ALA A C 1
ATOM 604 O O . ALA A 1 77 ? -15.804 -16.156 14.296 1.00 97.94 77 ALA A O 1
ATOM 605 N N . CYS A 1 78 ? -16.906 -15.870 12.361 1.00 97.94 78 CYS A N 1
ATOM 606 C CA . CYS A 1 78 ? -16.974 -14.411 12.443 1.00 97.94 78 CYS A CA 1
ATOM 607 C C . CYS A 1 78 ? -18.258 -13.981 13.160 1.00 97.94 78 CYS A C 1
ATOM 609 O O . CYS A 1 78 ? -19.358 -14.342 12.737 1.00 97.94 78 CYS A O 1
ATOM 611 N N . LEU A 1 79 ? -18.114 -13.203 14.230 1.00 98.25 79 LEU A N 1
ATOM 612 C CA . LEU A 1 79 ? -19.207 -12.694 15.051 1.00 98.25 79 LEU A CA 1
ATOM 613 C C . LEU A 1 79 ? -19.181 -11.166 15.052 1.00 98.25 79 LEU A C 1
ATOM 615 O O . LEU A 1 79 ? -18.155 -10.562 15.368 1.00 98.25 79 LEU A O 1
ATOM 619 N N . ASP A 1 80 ? -20.319 -10.537 14.760 1.00 98.31 80 ASP A N 1
ATOM 620 C CA . ASP A 1 80 ? -20.479 -9.102 14.993 1.00 98.31 80 ASP A CA 1
ATOM 621 C C . ASP A 1 80 ? -20.637 -8.852 16.499 1.00 98.31 80 ASP A C 1
ATOM 623 O O . ASP A 1 80 ? -21.585 -9.314 17.140 1.00 98.31 80 ASP A O 1
ATOM 627 N N . VAL A 1 81 ? -19.662 -8.155 17.079 1.00 98.00 81 VAL A N 1
ATOM 628 C CA . VAL A 1 81 ? -19.626 -7.789 18.498 1.00 98.00 81 VAL A CA 1
ATOM 629 C C . VAL A 1 81 ? -19.624 -6.272 18.684 1.00 98.00 81 VAL A C 1
ATOM 631 O O . VAL A 1 81 ? -19.221 -5.782 19.741 1.00 98.00 81 VAL A O 1
ATOM 634 N N . THR A 1 82 ? -20.096 -5.524 17.683 1.00 97.75 82 THR A N 1
ATOM 635 C CA . THR A 1 82 ? -20.105 -4.055 17.681 1.00 97.75 82 THR A CA 1
ATOM 636 C C . THR A 1 82 ? -20.788 -3.493 18.928 1.00 97.75 82 THR A C 1
ATOM 638 O O . THR A 1 82 ? -20.174 -2.712 19.655 1.00 97.75 82 THR A O 1
ATOM 641 N N . ASP A 1 83 ? -21.996 -3.957 19.257 1.00 97.88 83 ASP A N 1
ATOM 642 C CA . ASP A 1 83 ? -22.738 -3.476 20.432 1.00 97.88 83 ASP A CA 1
ATOM 643 C C . ASP A 1 83 ? -21.999 -3.764 21.744 1.00 97.88 83 ASP A C 1
ATOM 645 O O . ASP A 1 83 ? -21.921 -2.914 22.634 1.00 97.88 83 ASP A O 1
ATOM 649 N N . LYS A 1 84 ? -21.380 -4.949 21.855 1.00 96.94 84 LYS A N 1
ATOM 650 C CA . LYS A 1 84 ? -20.580 -5.323 23.031 1.00 96.94 84 LYS A CA 1
ATOM 651 C C . LYS A 1 84 ? -19.366 -4.406 23.179 1.00 96.94 84 LYS A C 1
ATOM 653 O O . LYS A 1 84 ? -19.075 -3.957 24.287 1.00 96.94 84 LYS A O 1
ATOM 658 N N . ALA A 1 85 ? -18.677 -4.105 22.079 1.00 95.31 85 ALA A N 1
ATOM 659 C CA . ALA A 1 85 ? -17.533 -3.200 22.068 1.00 95.31 85 ALA A CA 1
ATOM 660 C C . ALA A 1 85 ? -17.935 -1.767 22.455 1.00 95.31 85 ALA A C 1
ATOM 662 O O . ALA A 1 85 ? -17.260 -1.139 23.274 1.00 95.31 85 ALA A O 1
ATOM 663 N N . LYS A 1 86 ? -19.067 -1.261 21.948 1.00 93.75 86 LYS A N 1
ATOM 664 C CA . LYS A 1 86 ? -19.594 0.062 22.326 1.00 93.75 86 LYS A CA 1
ATOM 665 C C . LYS A 1 86 ? -19.999 0.130 23.797 1.00 93.75 86 LYS A C 1
ATOM 667 O O . LYS A 1 86 ? -19.604 1.074 24.479 1.00 93.75 86 LYS A O 1
ATOM 672 N N . ALA A 1 87 ? -20.643 -0.909 24.327 1.00 94.81 87 ALA A N 1
ATOM 673 C CA . ALA A 1 87 ? -20.965 -0.993 25.751 1.00 94.81 87 ALA A CA 1
ATOM 674 C C . ALA A 1 87 ? -19.710 -1.000 26.652 1.00 94.81 87 ALA A C 1
ATOM 676 O O . ALA A 1 87 ? -19.739 -0.468 27.763 1.00 94.81 87 ALA A O 1
ATOM 677 N N . ILE A 1 88 ? -18.589 -1.584 26.201 1.00 92.75 88 ILE A N 1
ATOM 678 C CA . ILE A 1 88 ? -17.299 -1.506 26.914 1.00 92.75 88 ILE A CA 1
ATOM 679 C C . ILE A 1 88 ? -16.799 -0.060 26.960 1.00 92.75 88 ILE A C 1
ATOM 681 O O . ILE A 1 88 ? -16.442 0.421 28.038 1.00 92.75 88 ILE A O 1
ATOM 685 N N . VAL A 1 89 ? -16.811 0.637 25.822 1.00 90.00 89 VAL A N 1
ATOM 686 C CA . VAL A 1 89 ? -16.385 2.042 25.729 1.00 90.00 89 VAL A CA 1
ATOM 687 C C . VAL A 1 89 ? -17.214 2.931 26.656 1.00 90.00 89 VAL A C 1
ATOM 689 O O . VAL A 1 89 ? -16.646 3.727 27.400 1.00 90.00 89 VAL A O 1
ATOM 692 N N . GLU A 1 90 ? -18.538 2.774 26.678 1.00 89.06 90 GLU A N 1
ATOM 693 C CA . GLU A 1 90 ? -19.429 3.544 27.558 1.00 89.06 90 GLU A CA 1
ATOM 694 C C . GLU A 1 90 ? -19.103 3.339 29.041 1.00 89.06 90 GLU A C 1
ATOM 696 O O . GLU A 1 90 ? -18.968 4.310 29.789 1.00 89.06 90 GLU A O 1
ATOM 701 N N . ARG A 1 91 ? -18.889 2.085 29.460 1.00 88.50 91 ARG A N 1
ATOM 702 C CA . ARG A 1 91 ? -18.514 1.751 30.841 1.00 88.50 91 ARG A CA 1
ATOM 703 C C . ARG A 1 91 ? -17.191 2.399 31.242 1.00 88.50 91 ARG A C 1
ATOM 705 O O . ARG A 1 91 ? -17.089 2.952 32.331 1.00 88.50 91 ARG A O 1
ATOM 712 N N . HIS A 1 92 ? -16.186 2.344 30.366 1.00 80.62 92 HIS A N 1
ATOM 713 C CA . HIS A 1 92 ? -14.868 2.918 30.640 1.00 80.62 92 HIS A CA 1
ATOM 714 C C . HIS A 1 92 ? -14.864 4.451 30.580 1.00 80.62 92 HIS A C 1
ATOM 716 O O . HIS A 1 92 ? -14.195 5.075 31.397 1.00 80.62 92 HIS A O 1
ATOM 722 N N . ASN A 1 93 ? -15.650 5.075 29.703 1.00 72.75 93 ASN A N 1
ATOM 723 C CA . ASN A 1 93 ? -15.799 6.534 29.655 1.00 72.75 93 ASN A CA 1
ATOM 724 C C . ASN A 1 93 ? -16.549 7.087 30.878 1.00 72.75 93 ASN A C 1
ATOM 726 O O . ASN A 1 93 ? -16.199 8.153 31.391 1.00 72.75 93 ASN A O 1
ATOM 730 N N . GLY A 1 94 ? -17.534 6.341 31.390 1.00 57.72 94 GLY A N 1
ATOM 731 C CA . GLY A 1 94 ? -18.194 6.654 32.660 1.00 57.72 94 GLY A CA 1
ATOM 732 C C . GLY A 1 94 ? -17.239 6.610 33.861 1.00 57.72 94 GLY A C 1
ATOM 733 O O . GLY A 1 94 ? -17.431 7.354 34.816 1.00 57.72 94 GLY A O 1
ATOM 734 N N . ILE A 1 95 ? -16.172 5.805 33.785 1.00 55.91 95 ILE A N 1
ATOM 735 C CA . ILE A 1 95 ? -15.112 5.713 34.805 1.00 55.91 95 ILE A CA 1
ATOM 736 C C . ILE A 1 95 ? -14.025 6.790 34.589 1.00 55.91 95 ILE A C 1
ATOM 738 O O . ILE A 1 95 ? -13.559 7.394 35.552 1.00 55.91 95 ILE A O 1
ATOM 742 N N . LYS A 1 96 ? -13.644 7.083 33.334 1.00 49.88 96 LYS A N 1
ATOM 743 C CA . LYS A 1 96 ? -12.593 8.060 32.968 1.00 49.88 96 LYS A CA 1
ATOM 744 C C . LYS A 1 96 ? -13.011 9.534 33.108 1.00 49.88 96 LYS A C 1
ATOM 746 O O . LYS A 1 96 ? -12.151 10.406 33.112 1.00 49.88 96 LYS A O 1
ATOM 751 N N . SER A 1 97 ? -14.295 9.838 33.316 1.00 39.44 97 SER A N 1
ATOM 752 C CA . SER A 1 97 ? -14.762 11.216 33.573 1.00 39.44 97 SER A CA 1
ATOM 753 C C . SER A 1 97 ? -14.253 11.812 34.905 1.00 39.44 97 SER A C 1
ATOM 755 O O . SER A 1 97 ? -14.465 12.994 35.162 1.00 39.44 97 SER A O 1
ATOM 757 N N . ALA A 1 98 ? -13.552 11.024 35.733 1.00 37.03 98 ALA A N 1
ATOM 758 C CA . ALA A 1 98 ? -12.907 11.473 36.968 1.00 37.03 98 ALA A CA 1
ATOM 759 C C . ALA A 1 98 ? -11.378 11.683 36.861 1.00 37.03 98 ALA A C 1
ATOM 761 O O . ALA A 1 98 ? -10.808 12.296 37.762 1.00 37.03 98 ALA A O 1
ATOM 762 N N . ALA A 1 99 ? -10.698 11.213 35.804 1.00 34.91 99 ALA A N 1
ATOM 763 C CA . ALA A 1 99 ? -9.245 11.360 35.679 1.00 34.91 99 ALA A CA 1
ATOM 764 C C . ALA A 1 99 ? -8.743 11.218 34.226 1.00 34.91 99 ALA A C 1
ATOM 766 O O . ALA A 1 99 ? -8.830 10.152 33.622 1.00 34.91 99 ALA A O 1
ATOM 767 N N . THR A 1 100 ? -8.125 12.300 33.750 1.00 35.66 100 THR A N 1
ATOM 768 C CA . THR A 1 100 ? -7.122 12.357 32.672 1.00 35.66 100 THR A CA 1
ATOM 769 C C . THR A 1 100 ? -7.619 12.389 31.215 1.00 35.66 100 THR A C 1
ATOM 771 O O . THR A 1 100 ? -8.547 11.716 30.779 1.00 35.66 100 THR A O 1
ATOM 774 N N . SER A 1 101 ? -6.976 13.293 30.478 1.00 40.12 101 SER A N 1
ATOM 775 C CA . SER A 1 101 ? -7.276 13.859 29.167 1.00 40.12 101 SER A CA 1
ATOM 776 C C . SER A 1 101 ? -7.345 12.853 28.016 1.00 40.12 101 SER A C 1
ATOM 778 O O . SER A 1 101 ? -6.325 12.314 27.592 1.00 40.12 101 SER A O 1
ATOM 780 N N . ASN A 1 102 ? -8.528 12.731 27.411 1.00 46.34 102 ASN A N 1
ATOM 781 C CA . ASN A 1 102 ? -8.656 12.336 26.011 1.00 46.34 102 ASN A CA 1
ATOM 782 C C . ASN A 1 102 ? -8.000 13.429 25.155 1.00 46.34 102 ASN A C 1
ATOM 784 O O . ASN A 1 102 ? -8.613 14.475 24.933 1.00 46.34 102 ASN A O 1
ATOM 788 N N . GLU A 1 103 ? -6.771 13.221 24.682 1.00 52.84 103 GLU A N 1
ATOM 789 C CA . GLU A 1 103 ? -6.268 14.002 23.548 1.00 52.84 103 GLU A CA 1
ATOM 790 C C . GLU A 1 103 ? -7.283 13.831 22.407 1.00 52.84 103 GLU A C 1
ATOM 792 O O . GLU A 1 103 ? -7.555 12.699 21.986 1.00 52.84 103 GLU A O 1
ATOM 797 N N . PRO A 1 104 ? -7.942 14.909 21.951 1.00 54.72 104 PRO A N 1
ATOM 798 C CA . PRO A 1 104 ? -8.980 14.779 20.952 1.00 54.72 104 PRO A CA 1
ATOM 799 C C . PRO A 1 104 ? -8.362 14.201 19.683 1.00 54.72 104 PRO A C 1
ATOM 801 O O . PRO A 1 104 ? -7.308 14.647 19.224 1.00 54.72 104 PRO A O 1
ATOM 804 N N . SER A 1 105 ? -9.053 13.226 19.084 1.00 61.16 105 SER A N 1
ATOM 805 C CA . SER A 1 105 ? -8.775 12.781 17.720 1.00 61.16 105 SER A CA 1
ATOM 806 C C . SER A 1 105 ? -8.474 14.005 16.858 1.00 61.16 105 SER A C 1
ATOM 808 O O . SER A 1 105 ? -9.275 14.947 16.846 1.00 61.16 105 SER A O 1
ATOM 810 N N . SER A 1 106 ? -7.329 14.011 16.173 1.00 65.50 106 SER A N 1
ATOM 811 C CA . SER A 1 106 ? -6.905 15.162 15.381 1.00 65.50 106 SER A CA 1
ATOM 812 C C . SER A 1 106 ? -8.040 15.549 14.432 1.00 65.50 106 SER A C 1
ATOM 814 O O . SER A 1 106 ? -8.458 14.739 13.601 1.00 65.50 106 SER A O 1
ATOM 816 N N . SER A 1 107 ? -8.555 16.778 14.561 1.00 72.25 107 SER A N 1
ATOM 817 C CA . SER A 1 107 ? -9.693 17.261 13.764 1.00 72.25 107 SER A CA 1
ATOM 818 C C . SER A 1 107 ? -9.403 17.249 12.260 1.00 72.25 107 SER A C 1
ATOM 820 O O . SER A 1 107 ? -10.329 17.269 11.450 1.00 72.25 107 SER A O 1
ATOM 822 N N . SER A 1 108 ? -8.120 17.175 11.885 1.00 86.25 108 SER A N 1
ATOM 823 C CA . SER A 1 108 ? -7.659 17.097 10.509 1.00 86.25 108 SER A CA 1
ATOM 824 C C . SER A 1 108 ? -6.613 16.013 10.281 1.00 86.25 108 SER A C 1
ATOM 826 O O . SER A 1 108 ? -5.702 15.810 11.087 1.00 86.25 108 SER A O 1
ATOM 828 N N . PHE A 1 109 ? -6.701 15.330 9.138 1.00 87.69 109 PHE A N 1
ATOM 829 C CA . PHE A 1 109 ? -5.661 14.404 8.706 1.00 87.69 109 PHE A CA 1
ATOM 830 C C . PHE A 1 109 ? -4.354 15.164 8.420 1.00 87.69 109 PHE A C 1
ATOM 832 O O . PHE A 1 109 ? -3.275 14.716 8.813 1.00 87.69 109 PHE A O 1
ATOM 839 N N . GLY A 1 110 ? -4.463 16.376 7.872 1.00 87.44 110 GLY A N 1
ATOM 840 C CA . GLY A 1 110 ? -3.350 17.235 7.475 1.00 87.44 110 GLY A CA 1
ATOM 841 C C . GLY A 1 110 ? -3.285 17.417 5.958 1.00 87.44 110 GLY A C 1
ATOM 842 O O . GLY A 1 110 ? -4.186 17.018 5.224 1.00 87.44 110 GLY A O 1
ATOM 843 N N . THR A 1 111 ? -2.214 18.042 5.470 1.00 85.31 111 THR A N 1
ATOM 844 C CA . THR A 1 111 ? -2.014 18.277 4.035 1.00 85.31 111 THR A CA 1
ATOM 845 C C . THR A 1 111 ? -1.287 17.109 3.370 1.00 85.31 111 THR A C 1
ATOM 847 O O . THR A 1 111 ? -0.237 16.654 3.828 1.00 85.31 111 THR A O 1
ATOM 850 N N . ILE A 1 112 ? -1.832 16.634 2.248 1.00 86.69 112 ILE A N 1
ATOM 851 C CA . ILE A 1 112 ? -1.210 15.592 1.424 1.00 86.69 112 ILE A CA 1
ATOM 852 C C . ILE A 1 112 ? -0.265 16.258 0.417 1.00 86.69 112 ILE A C 1
ATOM 854 O O . ILE A 1 112 ? -0.702 16.959 -0.495 1.00 86.69 112 ILE A O 1
ATOM 858 N N . THR A 1 113 ? 1.040 16.022 0.561 1.00 88.56 113 THR A N 1
ATOM 859 C CA . THR A 1 113 ? 2.050 16.590 -0.342 1.00 88.56 113 THR A CA 1
ATOM 860 C C . THR A 1 113 ? 2.128 15.809 -1.654 1.00 88.56 113 THR A C 1
ATOM 862 O O . THR A 1 113 ? 2.334 14.592 -1.674 1.00 88.56 113 THR A O 1
ATOM 865 N N . ASN A 1 114 ? 2.031 16.519 -2.780 1.00 89.69 114 ASN A N 1
ATOM 866 C CA . ASN A 1 114 ? 2.235 15.933 -4.102 1.00 89.69 114 ASN A CA 1
ATOM 867 C C . ASN A 1 114 ? 3.719 15.649 -4.376 1.00 89.69 114 ASN A C 1
ATOM 869 O O . ASN A 1 114 ? 4.590 16.468 -4.083 1.00 89.69 114 ASN A O 1
ATOM 873 N N . ARG A 1 115 ? 3.990 14.504 -5.010 1.00 90.88 115 ARG A N 1
ATOM 874 C CA . ARG A 1 115 ? 5.319 14.117 -5.505 1.00 90.88 115 ARG A CA 1
ATOM 875 C C . ARG A 1 115 ? 5.372 14.222 -7.019 1.00 90.88 115 ARG A C 1
ATOM 877 O O . ARG A 1 115 ? 4.417 13.811 -7.680 1.00 90.88 115 ARG A O 1
ATOM 884 N N . TYR A 1 116 ? 6.485 14.715 -7.543 1.00 91.69 116 TYR A N 1
ATOM 885 C CA . TYR A 1 116 ? 6.722 14.901 -8.974 1.00 91.69 116 TYR A CA 1
ATOM 886 C C . TYR A 1 116 ? 7.925 14.033 -9.379 1.00 91.69 116 TYR A C 1
ATOM 888 O O . TYR A 1 116 ? 9.035 14.344 -8.940 1.00 91.69 116 TYR A O 1
ATOM 896 N N . PRO A 1 117 ? 7.723 12.912 -10.102 1.00 92.12 117 PRO A N 1
ATOM 897 C CA . PRO A 1 117 ? 8.807 12.008 -10.484 1.00 92.12 117 PRO A CA 1
ATOM 898 C C . PRO A 1 117 ? 9.754 12.668 -11.489 1.00 92.12 117 PRO A C 1
ATOM 900 O O . PRO A 1 117 ? 9.306 13.392 -12.378 1.00 92.12 117 PRO A O 1
ATOM 903 N N . ILE A 1 118 ? 11.047 12.378 -11.370 1.00 90.25 118 ILE A N 1
ATOM 904 C CA . ILE A 1 118 ? 12.095 12.868 -12.271 1.00 90.25 118 ILE A CA 1
ATOM 905 C C . ILE A 1 118 ? 12.589 11.699 -13.128 1.00 90.25 118 ILE A C 1
ATOM 907 O O . ILE A 1 118 ? 13.180 10.756 -12.611 1.00 90.25 118 ILE A O 1
ATOM 911 N N . GLY A 1 119 ? 12.331 11.751 -14.440 1.00 87.50 119 GLY A N 1
ATOM 912 C CA . GLY A 1 119 ? 12.500 10.608 -15.348 1.00 87.50 119 GLY A CA 1
ATOM 913 C C . GLY A 1 119 ? 13.890 9.963 -15.307 1.00 87.50 119 GLY A C 1
ATOM 914 O O . GLY A 1 119 ? 13.992 8.762 -15.074 1.00 87.50 119 GLY A O 1
ATOM 915 N N . HIS A 1 120 ? 14.965 10.746 -15.453 1.00 87.44 120 HIS A N 1
ATOM 916 C CA . HIS A 1 120 ? 16.331 10.201 -15.523 1.00 87.44 120 HIS A CA 1
ATOM 917 C C . HIS A 1 120 ? 16.746 9.452 -14.249 1.00 87.44 120 HIS A C 1
ATOM 919 O O . HIS A 1 120 ? 17.494 8.484 -14.334 1.00 87.44 120 HIS A O 1
ATOM 925 N N . ALA A 1 121 ? 16.227 9.842 -13.081 1.00 89.69 121 ALA A N 1
ATOM 926 C CA . ALA A 1 121 ? 16.572 9.218 -11.805 1.00 89.69 121 ALA A CA 1
ATOM 927 C C . ALA A 1 121 ? 16.035 7.776 -11.675 1.00 89.69 121 ALA A C 1
ATOM 929 O O . ALA A 1 121 ? 16.566 6.983 -10.897 1.00 89.69 121 ALA A O 1
ATOM 930 N N . PHE A 1 122 ? 15.014 7.408 -12.458 1.00 91.31 122 PHE A N 1
ATOM 931 C CA . PHE A 1 122 ? 14.450 6.052 -12.490 1.00 91.31 122 PHE A CA 1
ATOM 932 C C . PHE A 1 122 ? 15.107 5.131 -13.528 1.00 91.31 122 PHE A C 1
ATOM 934 O O . PHE A 1 122 ? 14.851 3.927 -13.514 1.00 91.31 122 PHE A O 1
ATOM 941 N N . LEU A 1 123 ? 15.951 5.659 -14.421 1.00 89.31 123 LEU A N 1
ATOM 942 C CA . LEU A 1 123 ? 16.642 4.859 -15.434 1.00 89.31 123 LEU A CA 1
ATOM 943 C C . LEU A 1 123 ? 17.982 4.335 -14.914 1.00 89.31 123 LEU A C 1
ATOM 945 O O . LEU A 1 123 ? 18.697 5.074 -14.239 1.00 89.31 123 LEU A O 1
ATOM 949 N N . PRO A 1 124 ? 18.362 3.076 -15.202 1.00 87.00 124 PRO A N 1
ATOM 950 C CA . PRO A 1 124 ? 19.684 2.558 -14.852 1.00 87.00 124 PRO A CA 1
ATOM 951 C C . PRO A 1 124 ? 20.797 3.393 -15.513 1.00 87.00 124 PRO A C 1
ATOM 953 O O . PRO A 1 124 ? 20.545 4.037 -16.536 1.00 87.00 124 PRO A O 1
ATOM 956 N N . PRO A 1 125 ? 22.013 3.417 -14.941 1.00 83.25 125 PRO A N 1
ATOM 957 C CA . PRO A 1 125 ? 23.063 4.269 -15.466 1.00 83.25 125 PRO A CA 1
ATOM 958 C C . PRO A 1 125 ? 23.479 3.847 -16.887 1.00 83.25 125 PRO A C 1
ATOM 960 O O . PRO A 1 125 ? 23.410 2.663 -17.227 1.00 83.25 125 PRO A O 1
ATOM 963 N N . PRO A 1 126 ? 23.926 4.796 -17.733 1.00 80.06 126 PRO A N 1
ATOM 964 C CA . PRO A 1 126 ? 24.163 4.534 -19.157 1.00 80.06 126 PRO A CA 1
ATOM 965 C C . PRO A 1 126 ? 25.220 3.460 -19.433 1.00 80.06 126 PRO A C 1
ATOM 967 O O . PRO A 1 126 ? 25.168 2.788 -20.458 1.00 80.06 126 PRO A O 1
ATOM 970 N N . ASN A 1 127 ? 26.178 3.295 -18.518 1.00 80.69 127 ASN A N 1
ATOM 971 C CA . ASN A 1 127 ? 27.248 2.305 -18.621 1.00 80.69 127 ASN A CA 1
ATOM 972 C C . ASN A 1 127 ? 26.771 0.864 -18.365 1.00 80.69 127 ASN A C 1
ATOM 974 O O . ASN A 1 127 ? 27.438 -0.074 -18.795 1.00 80.69 127 ASN A O 1
ATOM 978 N N . ASN A 1 128 ? 25.646 0.675 -17.670 1.00 80.62 128 ASN A N 1
ATOM 979 C CA . ASN A 1 128 ? 25.053 -0.632 -17.418 1.00 80.62 128 ASN A CA 1
ATOM 980 C C . ASN A 1 128 ? 23.534 -0.505 -17.241 1.00 80.62 128 ASN A C 1
ATOM 982 O O . ASN A 1 128 ? 23.023 -0.261 -16.147 1.00 80.62 128 ASN A O 1
ATOM 986 N N . SER A 1 129 ? 22.807 -0.712 -18.337 1.00 80.88 129 SER A N 1
ATOM 987 C CA . SER A 1 129 ? 21.352 -0.555 -18.402 1.00 80.88 129 SER A CA 1
ATOM 988 C C . SER A 1 129 ? 20.564 -1.815 -18.025 1.00 80.88 129 SER A C 1
ATOM 990 O O . SER A 1 129 ? 19.331 -1.806 -18.061 1.00 80.88 129 SER A O 1
ATOM 992 N N . LYS A 1 130 ? 21.243 -2.912 -17.664 1.00 85.19 130 LYS A N 1
ATOM 993 C CA . LYS A 1 130 ? 20.584 -4.199 -17.437 1.00 85.19 130 LYS A CA 1
ATOM 994 C C . LYS A 1 130 ? 19.690 -4.139 -16.202 1.00 85.19 130 LYS A C 1
ATOM 996 O O . LYS A 1 130 ? 20.157 -3.844 -15.108 1.00 85.19 130 LYS A O 1
ATOM 1001 N N . ILE A 1 131 ? 18.420 -4.500 -16.358 1.00 89.19 131 ILE A N 1
ATOM 1002 C CA . ILE A 1 131 ? 17.516 -4.750 -15.234 1.00 89.19 131 ILE A CA 1
ATOM 1003 C C . ILE A 1 131 ? 17.200 -6.237 -15.190 1.00 89.19 131 ILE A C 1
ATOM 1005 O O . ILE A 1 131 ? 16.904 -6.851 -16.212 1.00 89.19 131 ILE A O 1
ATOM 1009 N N . ASN A 1 132 ? 17.276 -6.834 -14.005 1.00 90.81 132 ASN A N 1
ATOM 1010 C CA . ASN A 1 132 ? 17.007 -8.251 -13.821 1.00 90.81 132 ASN A CA 1
ATOM 1011 C C . ASN A 1 132 ? 16.067 -8.480 -12.639 1.00 90.81 132 ASN A C 1
ATOM 1013 O O . ASN 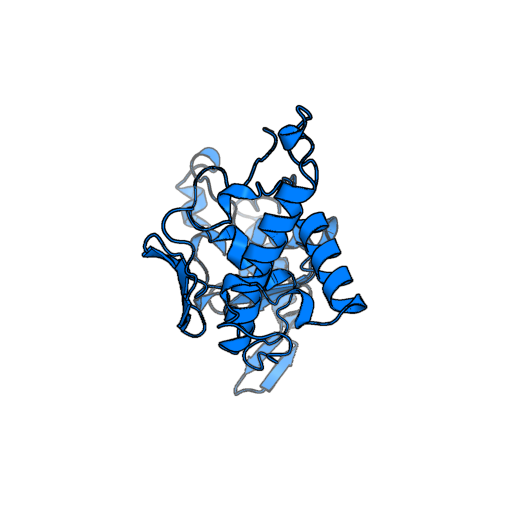A 1 132 ? 16.358 -8.071 -11.518 1.00 90.81 132 ASN A O 1
ATOM 1017 N N . VAL A 1 133 ? 14.965 -9.186 -12.875 1.00 94.00 133 VAL A N 1
ATOM 1018 C CA . VAL A 1 133 ? 14.068 -9.638 -11.811 1.00 94.00 133 VAL A CA 1
ATOM 1019 C C . VAL A 1 133 ? 14.581 -10.970 -11.272 1.00 94.00 133 VAL A C 1
ATOM 1021 O O . VAL A 1 133 ? 14.423 -12.030 -11.888 1.00 94.00 133 VAL A O 1
ATOM 1024 N N . ARG A 1 134 ? 15.207 -10.924 -10.097 1.00 93.19 134 ARG A N 1
ATOM 1025 C CA . ARG A 1 134 ? 15.817 -12.098 -9.463 1.00 93.19 134 ARG A CA 1
ATOM 1026 C C . ARG A 1 134 ? 14.755 -12.996 -8.835 1.00 93.19 134 ARG A C 1
ATOM 1028 O O . ARG A 1 134 ? 14.726 -14.194 -9.113 1.00 93.19 134 ARG A O 1
ATOM 1035 N N . ALA A 1 135 ? 13.825 -12.405 -8.091 1.00 94.81 135 ALA A N 1
ATOM 1036 C CA . ALA A 1 135 ? 12.785 -13.113 -7.345 1.00 94.81 135 ALA A CA 1
ATOM 1037 C C . ALA A 1 135 ? 11.421 -12.419 -7.477 1.00 94.81 135 ALA A C 1
ATOM 1039 O O . ALA A 1 135 ? 11.302 -11.400 -8.155 1.00 94.81 135 ALA A O 1
ATOM 1040 N N . ARG A 1 136 ? 10.389 -12.953 -6.806 1.00 96.56 136 ARG A N 1
ATOM 1041 C CA . ARG A 1 136 ? 9.053 -12.334 -6.762 1.00 96.56 136 ARG A CA 1
ATOM 1042 C C . ARG A 1 136 ? 9.107 -10.884 -6.286 1.00 96.56 136 ARG A C 1
ATOM 1044 O O . ARG A 1 136 ? 8.338 -10.080 -6.778 1.00 96.56 136 ARG A O 1
ATOM 1051 N N . THR A 1 137 ? 10.007 -10.535 -5.378 1.00 97.31 137 THR A N 1
ATOM 1052 C CA . THR A 1 137 ? 10.054 -9.200 -4.766 1.00 97.31 137 THR A CA 1
ATOM 1053 C C . THR A 1 137 ? 11.387 -8.487 -4.960 1.00 97.31 137 THR A C 1
ATOM 1055 O O . THR A 1 137 ? 11.563 -7.412 -4.413 1.00 97.31 137 THR A O 1
ATOM 1058 N N . ILE A 1 138 ? 12.322 -9.041 -5.738 1.00 97.12 138 ILE A N 1
ATOM 1059 C CA . ILE A 1 138 ? 13.686 -8.502 -5.851 1.00 97.12 138 ILE A CA 1
ATOM 1060 C C . ILE A 1 138 ? 14.012 -8.184 -7.308 1.00 97.12 138 ILE A C 1
ATOM 1062 O O . ILE A 1 138 ? 13.987 -9.074 -8.169 1.00 97.12 138 ILE A O 1
ATOM 1066 N N . VAL A 1 139 ? 14.362 -6.922 -7.567 1.00 95.81 139 VAL A N 1
ATOM 1067 C CA . VAL A 1 139 ? 14.803 -6.421 -8.876 1.00 95.81 139 VAL A CA 1
ATOM 1068 C C . VAL A 1 139 ? 16.183 -5.788 -8.742 1.00 95.81 139 VAL A C 1
ATOM 1070 O O . VAL A 1 139 ? 16.387 -4.926 -7.902 1.00 95.81 139 VAL A O 1
ATOM 1073 N N . THR A 1 140 ? 17.128 -6.171 -9.593 1.00 93.69 140 THR A N 1
ATOM 1074 C CA . THR A 1 140 ? 18.464 -5.564 -9.651 1.00 93.69 140 THR A CA 1
ATOM 1075 C C . THR A 1 140 ? 18.549 -4.614 -10.843 1.00 93.69 140 THR A C 1
ATOM 1077 O O . THR A 1 140 ? 18.226 -5.011 -11.965 1.00 93.69 140 THR A O 1
ATOM 1080 N N . TYR A 1 141 ? 19.003 -3.387 -10.608 1.00 89.25 141 TYR A N 1
ATOM 1081 C CA . TYR A 1 141 ? 19.365 -2.398 -11.625 1.00 89.25 141 TYR A CA 1
ATOM 1082 C C . TYR A 1 141 ? 20.871 -2.484 -11.895 1.00 89.25 141 TYR A C 1
ATOM 1084 O O . TYR A 1 141 ? 21.628 -2.887 -11.017 1.00 89.25 141 TYR A O 1
ATOM 1092 N N . GLY A 1 142 ? 21.303 -2.161 -13.117 1.00 81.88 142 GLY A N 1
ATOM 1093 C CA . GLY A 1 142 ? 22.611 -2.563 -13.646 1.00 81.88 142 GLY A CA 1
ATOM 1094 C C . GL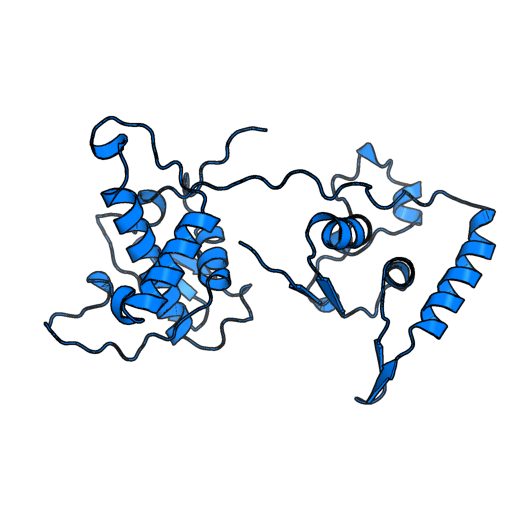Y A 1 142 ? 23.814 -2.271 -12.748 1.00 81.88 142 GLY A C 1
ATOM 1095 O O . GLY A 1 142 ? 24.657 -3.147 -12.576 1.00 81.88 142 GLY A O 1
ATOM 1096 N N . ASP A 1 143 ? 23.845 -1.110 -12.096 1.00 84.50 143 ASP A N 1
ATOM 1097 C CA . ASP A 1 143 ? 24.835 -0.688 -11.089 1.00 84.50 143 ASP A CA 1
ATOM 1098 C C . ASP A 1 143 ? 24.885 -1.547 -9.811 1.00 84.50 143 ASP A C 1
ATOM 1100 O O . ASP A 1 143 ? 25.632 -1.243 -8.887 1.00 84.50 143 ASP A O 1
ATOM 1104 N N . GLY A 1 144 ? 24.107 -2.625 -9.747 1.00 86.25 144 GLY A N 1
ATOM 1105 C CA . GLY A 1 144 ? 23.976 -3.485 -8.580 1.00 86.25 144 GLY A CA 1
ATOM 1106 C C . GLY A 1 144 ? 22.938 -2.981 -7.582 1.00 86.25 144 GLY A C 1
ATOM 1107 O O . GLY A 1 144 ? 22.747 -3.627 -6.555 1.00 86.25 144 GLY A O 1
ATOM 1108 N N . LEU A 1 145 ? 22.242 -1.873 -7.872 1.00 92.19 145 LEU A N 1
ATOM 1109 C CA . LEU A 1 145 ? 21.191 -1.360 -7.000 1.00 92.19 145 LEU A CA 1
ATOM 1110 C C . LEU A 1 145 ? 20.046 -2.373 -6.912 1.00 92.19 145 LEU A C 1
ATOM 1112 O O . LEU A 1 145 ? 19.402 -2.708 -7.909 1.00 92.19 145 LEU A O 1
ATOM 1116 N N . GLU A 1 146 ? 19.768 -2.827 -5.697 1.00 95.19 146 GLU A N 1
ATOM 1117 C CA . GLU A 1 146 ? 18.648 -3.709 -5.412 1.00 95.19 146 GLU A CA 1
ATOM 1118 C C . GLU A 1 146 ? 17.397 -2.899 -5.052 1.00 95.19 146 GLU A C 1
ATOM 1120 O O . GLU A 1 146 ? 17.390 -2.074 -4.137 1.00 95.19 146 GLU A O 1
ATOM 1125 N N . LEU A 1 147 ? 16.322 -3.146 -5.791 1.00 96.06 147 LEU A N 1
ATOM 1126 C CA . LEU A 1 147 ? 14.973 -2.708 -5.479 1.00 96.06 147 LEU A CA 1
ATOM 1127 C C . LEU A 1 147 ? 14.243 -3.864 -4.792 1.00 96.06 147 LEU A C 1
ATOM 1129 O O . LEU A 1 147 ? 13.782 -4.804 -5.447 1.00 96.06 147 LEU A O 1
ATOM 1133 N N . ASP A 1 148 ? 14.135 -3.752 -3.471 1.00 97.31 148 ASP A N 1
ATOM 1134 C CA . ASP A 1 148 ? 13.361 -4.657 -2.629 1.00 97.31 148 ASP A CA 1
ATOM 1135 C C . ASP A 1 148 ? 11.885 -4.225 -2.568 1.00 97.31 148 ASP A C 1
ATOM 1137 O O . ASP A 1 148 ? 11.544 -3.104 -2.180 1.00 97.31 148 ASP A O 1
ATOM 1141 N N . LEU A 1 149 ? 11.003 -5.135 -2.973 1.00 98.00 149 LEU A N 1
ATOM 1142 C CA . LEU A 1 149 ? 9.547 -5.018 -2.966 1.00 98.00 149 LEU A CA 1
ATOM 1143 C C . LEU A 1 149 ? 8.903 -5.935 -1.914 1.00 98.00 149 LEU A C 1
ATOM 1145 O O . LEU A 1 149 ? 7.702 -6.176 -1.988 1.00 98.00 149 LEU A O 1
ATOM 1149 N N . GLY A 1 150 ? 9.667 -6.455 -0.947 1.00 96.69 150 GLY A N 1
ATOM 1150 C CA . GLY A 1 150 ? 9.184 -7.361 0.101 1.00 96.69 150 GLY A CA 1
ATOM 1151 C C . GLY A 1 150 ? 8.001 -6.793 0.883 1.00 96.69 150 GLY A C 1
ATOM 1152 O O . GLY A 1 150 ? 7.033 -7.498 1.129 1.00 96.69 150 GLY A O 1
ATOM 1153 N N . GLY A 1 151 ? 8.011 -5.483 1.150 1.00 94.88 151 GLY A N 1
ATOM 1154 C CA . GLY A 1 151 ? 6.886 -4.775 1.777 1.00 94.88 151 GLY A CA 1
ATOM 1155 C C . GLY A 1 151 ? 5.700 -4.461 0.849 1.00 94.88 151 GLY A C 1
ATOM 1156 O O . GLY A 1 151 ? 4.891 -3.601 1.188 1.00 94.88 151 GLY A O 1
ATOM 1157 N N . LEU A 1 152 ? 5.632 -5.049 -0.352 1.00 97.00 152 LEU A N 1
ATOM 1158 C CA . LEU A 1 152 ? 4.475 -5.016 -1.258 1.00 97.00 152 LEU A CA 1
ATOM 1159 C C . LEU A 1 152 ? 3.862 -6.419 -1.349 1.00 97.00 152 LEU A C 1
ATOM 1161 O O . LEU A 1 152 ? 3.862 -7.055 -2.401 1.00 97.00 152 LEU A O 1
ATOM 1165 N N . GLU A 1 153 ? 3.329 -6.893 -0.229 1.00 96.06 153 GLU A N 1
ATOM 1166 C CA . GLU A 1 153 ? 2.855 -8.271 -0.030 1.00 96.06 153 GLU A CA 1
ATOM 1167 C C . GLU A 1 153 ? 1.774 -8.720 -1.026 1.00 96.06 153 GLU A C 1
ATOM 1169 O O . GLU A 1 153 ? 1.638 -9.905 -1.315 1.00 96.06 153 GLU A O 1
ATOM 1174 N N . GLN A 1 154 ? 1.036 -7.771 -1.609 1.00 96.56 154 GLN A N 1
ATOM 1175 C CA . GLN A 1 154 ? -0.002 -8.041 -2.610 1.00 96.56 154 GLN A CA 1
ATOM 1176 C C . GLN A 1 154 ? 0.561 -8.395 -4.003 1.00 96.56 154 GLN A C 1
ATOM 1178 O O . GLN A 1 154 ? -0.210 -8.689 -4.917 1.00 96.56 154 GLN A O 1
ATOM 1183 N N . ILE A 1 155 ? 1.887 -8.386 -4.185 1.00 97.88 155 ILE A N 1
ATOM 1184 C CA . ILE A 1 155 ? 2.546 -8.966 -5.359 1.00 97.88 155 ILE A CA 1
ATOM 1185 C C . ILE A 1 155 ? 2.550 -10.489 -5.208 1.00 97.88 155 ILE A C 1
ATOM 1187 O O . ILE A 1 155 ? 3.314 -11.062 -4.429 1.00 97.88 155 ILE A O 1
ATOM 1191 N N . VAL A 1 156 ? 1.722 -11.164 -6.001 1.00 97.00 156 VAL A N 1
ATOM 1192 C CA . VAL A 1 156 ? 1.504 -12.612 -5.884 1.00 97.00 156 VAL A CA 1
ATOM 1193 C C . VAL A 1 156 ? 2.419 -13.427 -6.793 1.00 97.00 156 VAL A C 1
ATOM 1195 O O . VAL A 1 156 ? 2.716 -14.580 -6.482 1.00 97.00 156 VAL A O 1
ATOM 1198 N N . HIS A 1 157 ? 2.922 -12.842 -7.886 1.00 97.06 157 HIS A N 1
ATOM 1199 C CA . HIS A 1 157 ? 3.705 -13.578 -8.880 1.00 97.06 157 HIS A CA 1
ATOM 1200 C C . HIS A 1 157 ? 4.873 -12.773 -9.468 1.00 97.06 157 HIS A C 1
ATOM 1202 O O . HIS A 1 157 ? 4.789 -11.560 -9.651 1.00 97.06 157 HIS A O 1
ATOM 1208 N N . LYS A 1 158 ? 5.962 -13.468 -9.836 1.00 95.50 158 LYS A N 1
ATOM 1209 C CA . LYS A 1 158 ? 7.180 -12.862 -10.411 1.00 95.50 158 LYS A CA 1
ATOM 1210 C C . LYS A 1 158 ? 6.904 -12.086 -11.706 1.00 95.50 158 LYS A C 1
ATOM 1212 O O . LYS A 1 158 ? 7.568 -11.088 -11.973 1.00 95.50 158 LYS A O 1
ATOM 1217 N N . SER A 1 159 ? 5.899 -12.496 -12.478 1.00 95.06 159 SER A N 1
ATOM 1218 C CA . SER A 1 159 ? 5.509 -11.806 -13.714 1.00 95.06 159 SER A CA 1
ATOM 1219 C C . SER A 1 159 ? 4.953 -10.396 -13.492 1.00 95.06 159 SER A C 1
ATOM 1221 O O . SER A 1 159 ? 5.137 -9.519 -14.337 1.00 95.06 159 SER A O 1
ATOM 1223 N N . GLN A 1 160 ? 4.340 -10.131 -12.333 1.00 96.69 160 GLN A N 1
ATOM 1224 C CA . GLN A 1 160 ? 3.948 -8.772 -11.950 1.00 96.69 160 GLN A CA 1
ATOM 1225 C C . GLN A 1 160 ? 5.179 -7.911 -11.693 1.00 96.69 160 GLN A C 1
ATOM 1227 O O . GLN A 1 160 ? 5.216 -6.752 -12.084 1.00 96.69 160 GLN A O 1
ATOM 1232 N N . THR A 1 161 ? 6.222 -8.487 -11.107 1.00 96.69 161 THR A N 1
ATOM 1233 C CA . THR A 1 161 ? 7.482 -7.790 -10.827 1.00 96.69 161 THR A CA 1
ATOM 1234 C C . THR A 1 161 ? 8.257 -7.467 -12.095 1.00 96.69 161 THR A C 1
ATOM 1236 O O . THR A 1 161 ? 8.803 -6.370 -12.202 1.00 96.69 161 THR A O 1
ATOM 1239 N N . HIS A 1 162 ? 8.222 -8.355 -13.095 1.00 94.44 162 HIS A N 1
ATOM 1240 C CA . HIS A 1 162 ? 8.667 -8.025 -14.453 1.00 94.44 162 HIS A CA 1
ATOM 1241 C C . HIS A 1 162 ? 7.914 -6.813 -15.003 1.00 94.44 162 HIS A C 1
ATOM 1243 O O . HIS A 1 162 ? 8.542 -5.829 -15.387 1.00 94.44 162 HIS A O 1
ATOM 1249 N N . ALA A 1 163 ? 6.582 -6.819 -14.944 1.00 95.00 163 ALA A N 1
ATOM 1250 C CA . ALA A 1 163 ? 5.779 -5.696 -15.414 1.00 95.00 163 ALA A CA 1
ATOM 1251 C C . ALA A 1 163 ? 5.969 -4.404 -14.615 1.00 95.00 163 ALA A C 1
ATOM 1253 O O . ALA A 1 163 ? 5.952 -3.331 -15.212 1.00 95.00 163 ALA A O 1
ATOM 1254 N N . ILE A 1 164 ? 6.213 -4.473 -13.306 1.00 96.62 164 ILE A N 1
ATOM 1255 C CA . ILE A 1 164 ? 6.556 -3.311 -12.478 1.00 96.62 164 ILE A CA 1
ATOM 1256 C C . ILE A 1 164 ? 7.893 -2.723 -12.933 1.00 96.62 164 ILE A C 1
ATOM 1258 O O . ILE A 1 164 ? 7.966 -1.525 -13.200 1.00 96.62 164 ILE A O 1
ATOM 1262 N N . ALA A 1 165 ? 8.932 -3.552 -13.064 1.00 94.94 165 ALA A N 1
ATOM 1263 C CA . ALA A 1 165 ? 10.258 -3.106 -13.477 1.00 94.94 165 ALA A CA 1
ATOM 1264 C C . ALA A 1 165 ? 10.231 -2.467 -14.874 1.00 94.94 165 ALA A C 1
ATOM 1266 O O . ALA A 1 165 ? 10.742 -1.360 -15.056 1.00 94.94 165 ALA A O 1
ATOM 1267 N N . SER A 1 166 ? 9.577 -3.114 -15.844 1.00 92.88 166 SER A N 1
ATOM 1268 C CA . SER A 1 166 ? 9.451 -2.562 -17.195 1.00 92.88 166 SER A CA 1
ATOM 1269 C C . SER A 1 166 ? 8.565 -1.308 -17.227 1.00 92.88 166 SER A C 1
ATOM 1271 O O . SER A 1 166 ? 8.899 -0.344 -17.913 1.00 92.88 166 SER A O 1
ATOM 1273 N N . SER A 1 167 ? 7.499 -1.246 -16.415 1.00 95.12 167 SER A N 1
ATOM 1274 C CA . SER A 1 167 ? 6.673 -0.036 -16.279 1.00 95.12 167 SER A CA 1
ATOM 1275 C C . SER A 1 167 ? 7.474 1.154 -15.760 1.00 95.12 167 SER A C 1
ATOM 1277 O O . SER A 1 167 ? 7.329 2.249 -16.293 1.00 95.12 167 SER A O 1
ATOM 1279 N N . ILE A 1 168 ? 8.337 0.963 -14.754 1.00 94.88 168 ILE A N 1
ATOM 1280 C CA . ILE A 1 168 ? 9.188 2.042 -14.230 1.00 94.88 168 ILE A CA 1
ATOM 1281 C C . ILE A 1 168 ? 10.076 2.605 -15.343 1.00 94.88 168 ILE A C 1
ATOM 1283 O O . ILE A 1 168 ? 10.123 3.823 -15.510 1.00 94.88 168 ILE A O 1
ATOM 1287 N N . GLN A 1 169 ? 10.715 1.742 -16.143 1.00 91.00 169 GLN A N 1
ATOM 1288 C CA . GLN A 1 169 ? 11.539 2.178 -17.275 1.00 91.00 169 GLN A CA 1
ATOM 1289 C C . GLN A 1 169 ? 10.725 2.943 -18.323 1.00 91.00 169 GLN A C 1
ATOM 1291 O O . GLN A 1 169 ? 11.112 4.035 -18.725 1.00 91.00 169 GLN A O 1
ATOM 1296 N N . GLN A 1 170 ? 9.582 2.402 -18.747 1.00 91.69 170 GLN A N 1
ATOM 1297 C CA . GLN A 1 170 ? 8.753 3.021 -19.783 1.00 91.69 170 GLN A CA 1
ATOM 1298 C C . GLN A 1 170 ? 8.169 4.361 -19.324 1.00 91.69 170 GLN A C 1
ATOM 1300 O O . GLN A 1 170 ? 8.169 5.333 -20.082 1.00 91.69 170 GLN A O 1
ATOM 1305 N N . ILE A 1 171 ? 7.720 4.447 -18.068 1.00 93.50 171 ILE A N 1
ATOM 1306 C CA . ILE A 1 171 ? 7.286 5.704 -17.452 1.00 93.50 171 ILE A CA 1
ATOM 1307 C C . ILE A 1 171 ? 8.445 6.703 -17.452 1.00 93.50 171 ILE A C 1
ATOM 1309 O O . ILE A 1 171 ? 8.264 7.835 -17.892 1.00 93.50 171 ILE A O 1
ATOM 1313 N N . ALA A 1 172 ? 9.631 6.294 -17.001 1.00 91.62 172 ALA A N 1
ATOM 1314 C CA . ALA A 1 172 ? 10.811 7.148 -16.939 1.00 91.62 172 ALA A CA 1
ATOM 1315 C C . ALA A 1 172 ? 11.219 7.694 -18.318 1.00 91.62 172 ALA A C 1
ATOM 1317 O O . ALA A 1 172 ? 11.399 8.902 -18.467 1.00 91.62 172 ALA A O 1
ATOM 1318 N N . THR A 1 173 ? 11.272 6.836 -19.340 1.00 88.88 173 THR A N 1
ATOM 1319 C CA . THR A 1 173 ? 11.566 7.223 -20.728 1.00 88.88 173 THR A CA 1
ATOM 1320 C C . THR A 1 173 ? 10.530 8.210 -21.262 1.00 88.88 173 THR A C 1
ATOM 1322 O O . THR A 1 173 ? 10.891 9.252 -21.801 1.00 88.88 173 THR A O 1
ATOM 1325 N N . ARG A 1 174 ? 9.233 7.950 -21.052 1.00 89.19 174 ARG A N 1
ATOM 1326 C CA . ARG A 1 174 ? 8.158 8.858 -21.489 1.00 89.19 174 ARG A CA 1
ATOM 1327 C C . ARG A 1 174 ? 8.169 10.189 -20.748 1.00 89.19 174 ARG A C 1
ATOM 1329 O O . ARG A 1 174 ? 7.800 11.201 -21.340 1.00 89.19 174 ARG A O 1
ATOM 1336 N N . LEU A 1 175 ? 8.563 10.204 -19.475 1.00 88.12 175 LEU A N 1
ATOM 1337 C CA . LEU A 1 175 ? 8.751 11.444 -18.724 1.00 88.12 175 LEU A CA 1
ATOM 1338 C C . LEU A 1 175 ? 9.873 12.284 -19.334 1.00 88.12 175 LEU A C 1
ATOM 1340 O O . LEU A 1 175 ? 9.690 13.485 -19.468 1.00 88.12 175 LEU A O 1
ATOM 1344 N N . LEU A 1 176 ? 10.976 11.661 -19.762 1.00 84.25 176 LEU A N 1
ATOM 1345 C CA . LEU A 1 176 ? 12.076 12.355 -20.437 1.00 84.25 176 LEU A CA 1
ATOM 1346 C C . LEU A 1 176 ? 11.686 12.877 -21.821 1.00 84.25 176 LEU A C 1
ATOM 1348 O O . LEU A 1 176 ? 11.980 14.024 -22.134 1.00 84.25 176 LEU A O 1
ATOM 1352 N N . SER A 1 177 ? 10.985 12.079 -22.633 1.00 78.81 177 SER A N 1
ATOM 1353 C CA . SER A 1 177 ? 10.529 12.512 -23.964 1.00 78.81 177 SER A CA 1
ATOM 1354 C C . SER A 1 177 ? 9.539 13.679 -23.915 1.00 78.81 177 SER A C 1
ATOM 1356 O O . SER A 1 177 ? 9.432 14.430 -24.878 1.00 78.81 177 SER A O 1
ATOM 1358 N N . ASN A 1 178 ? 8.805 13.820 -22.808 1.00 68.69 178 ASN A N 1
ATOM 1359 C CA . ASN A 1 178 ? 7.840 14.897 -22.592 1.00 68.69 178 ASN A CA 1
ATOM 1360 C C . ASN A 1 178 ? 8.377 16.007 -21.673 1.00 68.69 178 ASN A C 1
ATOM 1362 O O . ASN A 1 178 ? 7.598 16.883 -21.295 1.00 68.69 178 ASN A O 1
ATOM 1366 N N . ASP A 1 179 ? 9.656 15.973 -21.275 1.00 61.88 179 ASP A N 1
ATOM 1367 C CA . ASP A 1 179 ? 10.234 16.995 -20.404 1.00 61.88 179 ASP A CA 1
ATOM 1368 C C . ASP A 1 179 ? 10.578 18.251 -21.227 1.00 61.88 179 ASP A C 1
ATOM 1370 O O . ASP A 1 179 ? 11.471 18.204 -22.079 1.00 61.88 179 ASP A O 1
ATOM 1374 N N . PRO A 1 180 ? 9.927 19.404 -20.977 1.00 53.94 180 PRO A N 1
ATOM 1375 C CA . PRO A 1 180 ? 10.239 20.644 -21.679 1.00 53.94 180 PRO A CA 1
ATOM 1376 C C . PRO A 1 180 ? 11.672 21.130 -21.424 1.00 53.94 180 PRO A C 1
ATOM 1378 O O . PRO A 1 180 ? 12.178 21.931 -22.206 1.00 53.94 180 PRO A O 1
ATOM 1381 N N . SER A 1 181 ? 12.338 20.670 -20.355 1.00 52.31 181 SER A N 1
ATOM 1382 C CA . SER A 1 181 ? 13.715 21.059 -20.011 1.00 52.31 181 SER A CA 1
ATOM 1383 C C . SER A 1 181 ? 14.781 20.506 -20.949 1.00 52.31 181 SER A C 1
ATOM 1385 O O . SER A 1 181 ? 15.835 21.126 -21.075 1.00 52.31 181 SER A O 1
ATOM 1387 N N . ALA A 1 182 ? 14.482 19.445 -21.707 1.00 48.66 182 ALA A N 1
ATOM 1388 C CA . ALA A 1 182 ? 15.315 19.031 -22.838 1.00 48.66 182 ALA A CA 1
ATOM 1389 C C . ALA A 1 182 ? 15.353 20.097 -23.960 1.00 48.66 182 ALA A C 1
ATOM 1391 O O . ALA A 1 182 ? 16.284 20.108 -24.757 1.00 48.66 182 ALA A O 1
ATOM 1392 N N . ASN A 1 183 ? 14.387 21.031 -23.959 1.00 44.09 183 ASN A N 1
ATOM 1393 C CA . ASN A 1 183 ? 14.281 22.203 -24.837 1.00 44.09 183 ASN A CA 1
ATOM 1394 C C . ASN A 1 183 ? 14.339 23.544 -24.057 1.00 44.09 183 ASN A C 1
ATOM 1396 O O . ASN A 1 183 ? 13.849 24.561 -24.544 1.00 44.09 183 ASN A O 1
ATOM 1400 N N . GLY A 1 184 ? 14.899 23.574 -22.837 1.00 41.69 184 GLY A N 1
ATOM 1401 C CA . GLY A 1 184 ? 15.061 24.807 -22.042 1.00 41.69 184 GLY A CA 1
ATOM 1402 C C . GLY A 1 184 ? 13.837 25.278 -21.233 1.00 41.69 184 GLY A C 1
ATOM 1403 O O . GLY A 1 184 ? 13.847 26.389 -20.706 1.00 41.69 184 GLY A O 1
ATOM 1404 N N . GLY A 1 185 ? 12.784 24.464 -21.107 1.00 44.25 185 GLY A N 1
ATOM 1405 C CA . GLY A 1 185 ? 11.605 24.727 -20.267 1.00 44.25 185 GLY A CA 1
ATOM 1406 C C . GLY A 1 185 ? 11.675 24.133 -18.847 1.00 44.25 185 GLY A C 1
ATOM 1407 O O . GLY A 1 185 ? 12.574 23.378 -18.503 1.00 44.25 185 GLY A O 1
ATOM 1408 N N . ASN A 1 186 ? 10.707 24.459 -17.986 1.00 49.66 186 ASN A N 1
ATOM 1409 C CA . ASN A 1 186 ? 10.666 23.963 -16.601 1.00 49.66 186 ASN A CA 1
ATOM 1410 C C . ASN A 1 186 ? 10.413 22.441 -16.513 1.00 49.66 186 ASN A C 1
ATOM 1412 O O . ASN A 1 186 ? 9.530 21.919 -17.190 1.00 49.66 186 ASN A O 1
ATOM 1416 N N . ALA A 1 187 ? 11.126 21.767 -15.600 1.00 55.31 187 ALA A N 1
ATOM 1417 C CA . ALA A 1 187 ? 10.997 20.338 -15.289 1.00 55.31 187 ALA A CA 1
ATOM 1418 C C . ALA A 1 187 ? 9.546 19.881 -15.036 1.00 55.31 187 ALA A C 1
ATOM 1420 O O . ALA A 1 187 ? 8.765 20.613 -14.410 1.00 55.31 187 ALA A O 1
ATOM 1421 N N . THR A 1 188 ? 9.238 18.637 -15.433 1.00 61.75 188 THR A N 1
ATOM 1422 C CA . THR A 1 188 ? 7.926 17.961 -15.332 1.00 61.75 188 THR A CA 1
ATOM 1423 C C . THR A 1 188 ? 7.037 18.460 -14.176 1.00 61.75 188 THR A C 1
ATOM 1425 O O . THR A 1 188 ? 7.374 18.374 -12.988 1.00 61.75 188 THR A O 1
ATOM 1428 N N . THR A 1 189 ? 5.845 18.951 -14.527 1.00 75.44 189 THR A N 1
ATOM 1429 C CA . THR A 1 189 ? 4.811 19.441 -13.593 1.00 75.44 189 THR A CA 1
ATOM 1430 C C . THR A 1 189 ? 3.770 18.379 -13.232 1.00 75.44 189 THR A C 1
ATOM 1432 O O . THR A 1 189 ? 2.856 18.643 -12.451 1.00 75.44 189 THR A O 1
ATOM 1435 N N . LEU A 1 190 ? 3.892 17.165 -13.774 1.00 88.81 190 LEU A N 1
ATOM 1436 C CA . LEU A 1 190 ? 2.949 16.082 -13.521 1.00 88.81 190 LEU A CA 1
ATOM 1437 C C . LEU A 1 190 ? 3.209 15.439 -12.160 1.00 88.81 190 LEU A C 1
ATOM 1439 O O . LEU A 1 190 ? 4.327 15.047 -11.831 1.00 88.81 190 LEU A O 1
ATOM 1443 N N . THR A 1 191 ? 2.147 15.292 -11.373 1.00 92.12 191 THR A N 1
ATOM 1444 C CA . THR A 1 191 ? 2.215 14.525 -10.131 1.00 92.12 191 THR A CA 1
ATOM 1445 C C . THR A 1 191 ? 2.340 13.038 -10.447 1.00 92.12 191 THR A C 1
ATOM 1447 O O . THR A 1 191 ? 1.803 12.549 -11.443 1.00 92.12 191 THR A O 1
ATOM 1450 N N . LEU A 1 192 ? 2.977 12.288 -9.552 1.00 93.44 192 LEU A N 1
ATOM 1451 C CA . LEU A 1 192 ? 3.096 10.834 -9.639 1.00 93.44 192 LEU A CA 1
ATOM 1452 C C . LEU A 1 192 ? 1.733 10.148 -9.830 1.00 93.44 192 LEU A C 1
ATOM 1454 O O . LEU A 1 192 ? 1.617 9.204 -10.601 1.00 93.44 192 LEU A O 1
ATOM 1458 N N . ALA A 1 193 ? 0.681 10.661 -9.182 1.00 93.56 193 ALA A N 1
ATOM 1459 C CA . ALA A 1 193 ? -0.676 10.149 -9.352 1.00 93.56 193 ALA A CA 1
ATOM 1460 C C . ALA A 1 193 ? -1.196 10.329 -10.789 1.00 93.56 193 ALA A C 1
ATOM 1462 O O . ALA A 1 193 ? -1.804 9.414 -11.334 1.00 93.56 193 ALA A O 1
ATOM 1463 N N . THR A 1 194 ? -0.947 11.483 -11.411 1.00 93.56 194 THR A N 1
ATOM 1464 C CA . THR A 1 194 ? -1.348 11.736 -12.801 1.00 93.56 194 THR A CA 1
ATOM 1465 C C . THR A 1 194 ? -0.534 10.903 -13.784 1.00 93.56 194 THR A C 1
ATOM 1467 O O . THR A 1 194 ? -1.109 10.354 -14.719 1.00 93.56 194 THR A O 1
ATOM 1470 N N . VAL A 1 195 ? 0.777 10.769 -13.563 1.00 94.62 195 VAL A N 1
ATOM 1471 C CA . VAL A 1 195 ? 1.656 9.929 -14.393 1.00 94.62 195 VAL A CA 1
ATOM 1472 C C . VAL A 1 195 ? 1.169 8.483 -14.399 1.00 94.62 195 VAL A C 1
ATOM 1474 O O . VAL A 1 195 ? 0.969 7.900 -15.460 1.00 94.62 195 VAL A O 1
ATOM 1477 N N . LEU A 1 196 ? 0.916 7.927 -13.216 1.00 95.75 196 LEU A N 1
ATOM 1478 C CA . LEU A 1 196 ? 0.477 6.545 -13.079 1.00 95.75 196 LEU A CA 1
ATOM 1479 C C . LEU A 1 196 ? -0.950 6.311 -13.597 1.00 95.75 196 LEU A C 1
ATOM 1481 O O . LEU A 1 196 ? -1.214 5.252 -14.160 1.00 95.75 196 LEU A O 1
ATOM 1485 N N . ARG A 1 197 ? -1.851 7.297 -13.479 1.00 95.75 197 ARG A N 1
ATOM 1486 C CA . ARG A 1 197 ? -3.190 7.221 -14.087 1.00 95.75 197 ARG A CA 1
ATOM 1487 C C . ARG A 1 197 ? -3.100 7.144 -15.610 1.00 95.75 197 ARG A C 1
ATOM 1489 O O . ARG A 1 197 ? -3.666 6.232 -16.198 1.00 95.75 197 ARG A O 1
ATOM 1496 N N . ARG A 1 198 ? -2.318 8.039 -16.226 1.00 94.56 198 ARG A N 1
ATOM 1497 C CA . ARG A 1 198 ? -2.073 8.032 -17.679 1.00 94.56 198 ARG A CA 1
ATOM 1498 C C . ARG A 1 198 ? -1.418 6.733 -18.142 1.00 94.56 198 ARG A C 1
ATOM 1500 O O . ARG A 1 198 ? -1.733 6.237 -19.215 1.00 94.56 198 ARG A O 1
ATOM 1507 N N . TRP A 1 199 ? -0.512 6.180 -17.335 1.00 95.06 199 TRP A N 1
ATOM 1508 C CA . TRP A 1 199 ? 0.094 4.877 -17.602 1.00 95.06 199 TRP A CA 1
ATOM 1509 C C . TRP A 1 199 ? -0.938 3.746 -17.580 1.00 95.06 199 TRP A C 1
ATOM 1511 O O . TRP A 1 199 ? -0.952 2.910 -18.477 1.00 95.06 199 TRP A O 1
ATOM 1521 N N . ASN A 1 200 ? -1.838 3.742 -16.596 1.00 95.25 200 ASN A N 1
ATOM 1522 C CA . ASN A 1 200 ? -2.906 2.750 -16.531 1.00 95.25 200 ASN A CA 1
ATOM 1523 C C . ASN A 1 200 ? -3.871 2.865 -17.722 1.00 95.25 200 ASN A C 1
ATOM 1525 O O . ASN A 1 200 ? -4.172 1.852 -18.339 1.00 95.25 200 ASN A O 1
ATOM 1529 N N . GLU A 1 201 ? -4.282 4.085 -18.083 1.00 95.31 201 GLU A N 1
ATOM 1530 C CA . GLU A 1 201 ? -5.128 4.362 -19.258 1.00 95.31 201 GLU A CA 1
ATOM 1531 C C . GLU A 1 201 ? -4.461 3.930 -20.576 1.00 95.31 201 GLU A C 1
ATOM 1533 O O . GLU A 1 201 ? -5.131 3.487 -21.507 1.00 95.31 201 GLU A O 1
ATOM 1538 N N . LEU A 1 202 ? -3.132 4.053 -20.669 1.00 93.81 202 LEU A N 1
ATOM 1539 C CA . LEU A 1 202 ? -2.360 3.564 -21.809 1.00 93.81 202 LEU A CA 1
ATOM 1540 C C . LEU A 1 202 ? -2.421 2.034 -21.904 1.00 93.81 202 LEU A C 1
ATOM 1542 O O . LEU A 1 202 ? -2.727 1.518 -22.974 1.00 93.81 202 LEU A O 1
ATOM 1546 N N . ILE A 1 203 ? -2.196 1.324 -20.791 1.00 93.94 203 ILE A N 1
ATOM 1547 C CA . ILE A 1 203 ? -2.328 -0.142 -20.740 1.00 93.94 203 ILE A CA 1
ATOM 1548 C C . ILE A 1 203 ? -3.767 -0.575 -21.067 1.00 93.94 203 ILE A C 1
ATOM 1550 O O . ILE A 1 203 ? -3.958 -1.574 -21.752 1.00 93.94 203 ILE A O 1
ATOM 1554 N N . ASP A 1 204 ? -4.780 0.165 -20.605 1.00 95.00 204 ASP A N 1
ATOM 1555 C CA . ASP A 1 204 ? -6.188 -0.127 -20.915 1.00 95.00 204 ASP A CA 1
ATOM 1556 C C . ASP A 1 204 ? -6.492 -0.026 -22.414 1.00 95.00 204 ASP A C 1
ATOM 1558 O O . ASP A 1 204 ? -7.268 -0.821 -22.938 1.00 95.00 204 ASP A O 1
ATOM 1562 N N . ARG A 1 205 ? -5.882 0.941 -23.109 1.00 95.12 205 ARG A N 1
ATOM 1563 C CA . ARG A 1 205 ? -6.126 1.185 -24.535 1.00 95.12 205 ARG A CA 1
ATOM 1564 C C . ARG A 1 205 ? -5.313 0.275 -25.455 1.00 95.12 205 ARG A C 1
ATOM 1566 O O . ARG A 1 205 ? -5.832 -0.167 -26.473 1.00 95.12 205 ARG A O 1
ATOM 1573 N N . GLU A 1 206 ? -4.040 0.062 -25.142 1.00 90.75 206 GLU A N 1
ATOM 1574 C CA . GLU A 1 206 ? -3.063 -0.568 -26.047 1.00 90.75 206 GLU A CA 1
ATOM 1575 C C . GLU A 1 206 ? -2.629 -1.969 -25.585 1.00 90.75 206 GLU A C 1
ATOM 1577 O O . GLU A 1 206 ? -1.900 -2.655 -26.294 1.00 90.75 206 GLU A O 1
ATOM 1582 N N . GLY A 1 207 ? -3.099 -2.422 -24.420 1.00 90.88 207 GLY A N 1
ATOM 1583 C CA . GLY A 1 207 ? -2.756 -3.723 -23.852 1.00 90.88 207 GLY A CA 1
ATOM 1584 C C . GLY A 1 207 ? -1.483 -3.701 -23.005 1.00 90.88 207 GLY A C 1
ATOM 1585 O O . GLY A 1 207 ? -0.831 -2.673 -22.823 1.00 90.88 207 GLY A O 1
ATOM 1586 N N . LEU A 1 208 ? -1.130 -4.861 -22.437 1.00 90.44 208 LEU A N 1
ATOM 1587 C CA . LEU A 1 208 ? 0.044 -4.990 -21.565 1.00 90.44 208 LEU A CA 1
ATOM 1588 C C . LEU A 1 208 ? 1.362 -4.840 -22.335 1.00 90.44 208 LEU A C 1
ATOM 1590 O O . LEU A 1 208 ? 2.368 -4.483 -21.733 1.00 90.44 208 LEU A O 1
ATOM 1594 N N . ASP A 1 209 ? 1.353 -5.021 -23.652 1.00 87.25 209 ASP A N 1
ATOM 1595 C CA . ASP A 1 209 ? 2.554 -4.962 -24.486 1.00 87.25 209 ASP A CA 1
ATOM 1596 C C . ASP A 1 209 ? 3.234 -3.583 -24.457 1.00 87.25 209 ASP A C 1
ATOM 1598 O O . ASP A 1 209 ? 4.435 -3.473 -24.686 1.00 87.25 209 ASP A O 1
ATOM 1602 N N . VAL A 1 210 ? 2.529 -2.523 -24.043 1.00 87.31 210 VAL A N 1
ATOM 1603 C CA . VAL A 1 210 ? 3.131 -1.194 -23.825 1.00 87.31 210 VAL A CA 1
ATOM 1604 C C . VAL A 1 210 ? 4.220 -1.182 -22.751 1.00 87.31 210 VAL A C 1
ATOM 1606 O O . VAL A 1 210 ? 5.063 -0.276 -22.734 1.00 87.31 210 VAL A O 1
ATOM 1609 N N . VAL A 1 211 ? 4.201 -2.157 -21.832 1.00 85.19 211 VAL A N 1
ATOM 1610 C CA . VAL A 1 211 ? 5.233 -2.296 -20.800 1.00 85.19 211 VAL A CA 1
ATOM 1611 C C . VAL A 1 211 ? 6.501 -2.928 -21.358 1.00 85.19 211 VAL A C 1
ATOM 1613 O O . VAL A 1 211 ? 7.533 -2.838 -20.699 1.00 85.19 211 VAL A O 1
ATOM 1616 N N . LEU A 1 212 ? 6.451 -3.550 -22.540 1.00 78.62 212 LEU A N 1
ATOM 1617 C CA . LEU A 1 212 ? 7.610 -4.177 -23.159 1.00 78.62 212 LEU A CA 1
ATOM 1618 C C . LEU A 1 212 ? 8.657 -3.099 -23.449 1.00 78.62 212 LEU A C 1
ATOM 1620 O O . LEU A 1 212 ? 8.447 -2.148 -24.201 1.00 78.62 212 LEU A O 1
ATOM 1624 N N . SER A 1 213 ? 9.786 -3.235 -22.765 1.00 62.00 213 SER A N 1
ATOM 1625 C CA . SER A 1 213 ? 10.962 -2.390 -22.925 1.00 62.00 213 SER A CA 1
ATOM 1626 C C . SER A 1 213 ? 11.951 -3.119 -23.825 1.00 62.00 213 SER A C 1
ATOM 1628 O O . SER A 1 213 ? 12.144 -4.329 -23.696 1.00 62.00 213 SER A O 1
ATOM 1630 N N . SER A 1 214 ? 12.648 -2.370 -24.679 1.00 55.22 214 SER A N 1
ATOM 1631 C CA . SER A 1 214 ? 13.738 -2.897 -25.505 1.00 55.22 214 SER A CA 1
ATOM 1632 C C . SER A 1 214 ? 14.863 -3.539 -24.679 1.00 55.22 214 SER A C 1
ATOM 1634 O O . SER A 1 214 ? 15.589 -4.375 -25.201 1.00 55.22 214 SER A O 1
ATOM 1636 N N . SER A 1 215 ? 14.988 -3.218 -23.382 1.00 51.22 215 SER A N 1
ATOM 1637 C CA . SER A 1 215 ? 15.988 -3.815 -22.475 1.00 51.22 215 SER A CA 1
ATOM 1638 C C . SER A 1 215 ? 15.650 -5.238 -22.009 1.00 51.22 215 SER A C 1
ATOM 1640 O O . SER A 1 215 ? 16.519 -5.914 -21.462 1.00 51.22 215 SER A O 1
ATOM 1642 N N . PHE A 1 216 ? 14.406 -5.690 -22.197 1.00 49.75 216 PHE A N 1
ATOM 1643 C CA . PHE A 1 216 ? 13.979 -7.069 -21.925 1.00 49.75 216 PHE A CA 1
ATOM 1644 C C . PHE A 1 216 ? 13.757 -7.885 -23.209 1.00 49.75 216 PHE A C 1
ATOM 1646 O O . PHE A 1 216 ? 13.434 -9.069 -23.115 1.00 49.75 216 PHE A O 1
ATOM 1653 N N . ASN A 1 217 ? 13.958 -7.274 -24.382 1.00 50.19 217 ASN A N 1
ATOM 1654 C CA . ASN A 1 217 ? 13.880 -7.936 -25.679 1.00 50.19 217 ASN A CA 1
ATOM 1655 C C . ASN A 1 217 ? 15.268 -8.452 -26.065 1.00 50.19 217 ASN A C 1
ATOM 1657 O O . ASN A 1 217 ? 16.154 -7.678 -26.428 1.00 50.19 217 ASN A O 1
ATOM 1661 N N . ASN A 1 218 ? 15.453 -9.769 -26.034 1.00 42.19 218 ASN A N 1
ATOM 1662 C CA . ASN A 1 218 ? 16.601 -10.412 -26.668 1.00 42.19 218 ASN A CA 1
ATOM 1663 C C . ASN A 1 218 ? 16.352 -10.523 -28.184 1.00 42.19 218 ASN A C 1
ATOM 1665 O O . ASN A 1 218 ? 16.246 -11.620 -28.700 1.00 42.19 218 ASN A O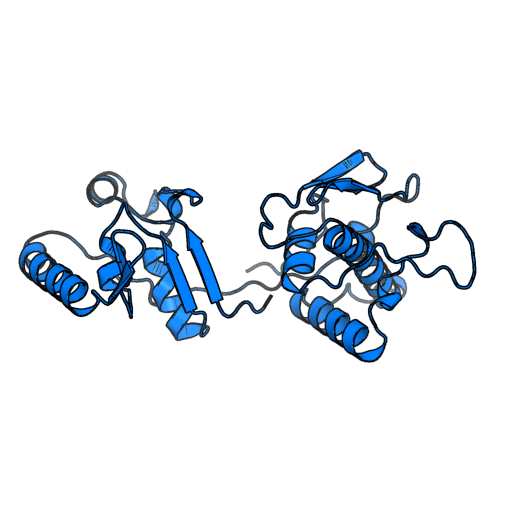 1
ATOM 1669 N N . GLY A 1 219 ? 16.259 -9.387 -28.883 1.00 38.88 219 GLY A N 1
ATOM 1670 C CA . GLY A 1 219 ? 16.336 -9.302 -30.348 1.00 38.88 219 GLY A CA 1
ATOM 1671 C C . GLY A 1 219 ? 15.304 -10.107 -31.155 1.00 38.88 219 GLY A C 1
ATOM 1672 O O . GLY A 1 219 ? 15.565 -11.240 -31.540 1.00 38.88 219 GLY A O 1
ATOM 1673 N N . GLY A 1 220 ? 14.213 -9.453 -31.557 1.00 35.75 220 GLY A N 1
ATOM 1674 C CA . GLY A 1 220 ? 13.324 -9.932 -32.618 1.00 35.75 220 GLY A CA 1
ATOM 1675 C C . GLY A 1 220 ? 12.028 -9.127 -32.688 1.00 35.75 220 GLY A C 1
ATOM 1676 O O . GLY A 1 220 ? 11.358 -8.950 -31.673 1.00 35.75 220 GLY A O 1
ATOM 1677 N N . ASP A 1 221 ? 11.676 -8.625 -33.873 1.00 36.47 221 ASP A N 1
ATOM 1678 C CA . ASP A 1 221 ? 10.314 -8.160 -34.157 1.00 36.47 221 ASP A CA 1
ATOM 1679 C C . ASP A 1 221 ? 9.352 -9.341 -33.931 1.00 36.47 221 ASP A C 1
ATOM 1681 O O . ASP A 1 221 ? 9.490 -10.379 -34.577 1.00 36.47 221 ASP A O 1
ATOM 1685 N N . GLY A 1 222 ? 8.398 -9.201 -33.004 1.00 45.94 222 GLY A N 1
ATOM 1686 C CA . GLY A 1 222 ? 7.370 -10.219 -32.740 1.00 45.94 222 GLY A CA 1
ATOM 1687 C C . GLY A 1 222 ? 7.595 -11.148 -31.539 1.00 45.94 222 GLY A C 1
ATOM 1688 O O . GLY A 1 222 ? 6.851 -12.118 -31.397 1.00 45.94 222 GLY A O 1
ATOM 1689 N N . ASP A 1 223 ? 8.556 -10.871 -30.654 1.00 48.19 223 ASP A N 1
ATOM 1690 C CA . ASP A 1 223 ? 8.743 -11.672 -29.436 1.00 48.19 223 ASP A CA 1
ATOM 1691 C C . ASP A 1 223 ? 7.650 -11.380 -28.389 1.00 48.19 223 ASP A C 1
ATOM 1693 O O . ASP A 1 223 ? 7.706 -10.415 -27.620 1.00 48.19 223 ASP A O 1
ATOM 1697 N N . TYR A 1 224 ? 6.633 -12.244 -28.348 1.00 54.28 224 TYR A N 1
ATOM 1698 C CA . TYR A 1 224 ? 5.646 -12.280 -27.272 1.00 54.28 224 TYR A CA 1
ATOM 1699 C C . TYR A 1 224 ? 6.331 -12.666 -25.959 1.00 54.28 224 TYR A C 1
ATOM 1701 O O . TYR A 1 224 ? 6.625 -13.836 -25.705 1.00 54.28 224 TYR A O 1
ATOM 1709 N N . ASN A 1 225 ? 6.561 -11.688 -25.086 1.00 63.78 225 ASN A N 1
ATOM 1710 C CA . ASN A 1 225 ? 7.139 -11.959 -23.780 1.00 63.78 225 ASN A CA 1
ATOM 1711 C C . ASN A 1 225 ? 6.044 -12.336 -22.768 1.00 63.78 225 ASN A C 1
ATOM 1713 O O . ASN A 1 225 ? 5.482 -11.492 -22.074 1.00 63.78 225 ASN A O 1
ATOM 1717 N N . GLY A 1 226 ? 5.750 -13.635 -22.663 1.00 76.56 226 GLY A N 1
ATOM 1718 C CA . GLY A 1 226 ? 4.759 -14.188 -21.727 1.00 76.56 226 GLY A CA 1
ATOM 1719 C C . GLY A 1 226 ? 5.140 -14.099 -20.240 1.00 76.56 226 GLY A C 1
ATOM 1720 O O . GLY A 1 226 ? 4.476 -14.704 -19.399 1.00 76.56 226 GLY A O 1
ATOM 1721 N N . VAL A 1 227 ? 6.215 -13.382 -19.886 1.00 84.69 227 VAL A N 1
ATOM 1722 C CA . VAL A 1 227 ? 6.686 -13.247 -18.497 1.00 84.69 227 VAL A CA 1
ATOM 1723 C C . VAL A 1 227 ? 6.062 -12.068 -17.757 1.00 84.69 227 VAL A C 1
ATOM 1725 O O . VAL A 1 227 ? 6.399 -11.853 -16.595 1.00 84.69 227 VAL A O 1
ATOM 1728 N N . HIS A 1 228 ? 5.164 -11.302 -18.380 1.00 91.75 228 HIS A N 1
ATOM 1729 C CA . HIS A 1 228 ? 4.528 -10.126 -17.785 1.00 91.75 228 HIS A CA 1
ATOM 1730 C C . HIS A 1 228 ? 3.089 -10.420 -17.355 1.00 91.75 228 HIS A C 1
ATOM 1732 O O . HIS A 1 228 ? 2.307 -11.008 -18.092 1.00 91.75 228 HIS A O 1
ATOM 1738 N N . ALA A 1 229 ? 2.713 -9.969 -16.157 1.00 94.62 229 ALA A N 1
ATOM 1739 C CA . ALA A 1 229 ? 1.318 -9.909 -15.724 1.00 94.62 229 ALA A CA 1
ATOM 1740 C C . ALA A 1 229 ? 1.010 -8.505 -15.219 1.00 94.62 229 ALA A C 1
ATOM 1742 O O . ALA A 1 229 ? 1.827 -7.908 -14.518 1.00 94.62 229 ALA A O 1
ATOM 1743 N N . ARG A 1 230 ? -0.164 -7.974 -15.565 1.00 95.19 230 ARG A N 1
ATOM 1744 C CA . ARG A 1 230 ? -0.535 -6.593 -15.248 1.00 95.19 230 ARG A CA 1
ATOM 1745 C C . ARG A 1 230 ? -0.537 -6.353 -13.724 1.00 95.19 230 ARG A C 1
ATOM 1747 O O . ARG A 1 230 ? -1.337 -6.975 -13.022 1.00 95.19 230 ARG A O 1
ATOM 1754 N N . PRO A 1 231 ? 0.320 -5.461 -13.193 1.00 95.75 231 PRO A N 1
ATOM 1755 C CA . PRO A 1 231 ? 0.267 -5.039 -11.799 1.00 95.75 231 PRO A CA 1
ATOM 1756 C C . PRO A 1 231 ? -0.772 -3.923 -11.640 1.00 95.75 231 PRO A C 1
ATOM 1758 O O . PRO A 1 231 ? -1.134 -3.258 -12.618 1.00 95.75 231 PRO A O 1
ATOM 1761 N N . ARG A 1 232 ? -1.235 -3.655 -10.414 1.00 95.75 232 ARG A N 1
ATOM 1762 C CA . ARG A 1 232 ? -2.060 -2.464 -10.189 1.00 95.75 232 ARG A CA 1
ATOM 1763 C C . ARG A 1 232 ? -1.164 -1.238 -10.149 1.00 95.75 232 ARG A C 1
ATOM 1765 O O . ARG A 1 232 ? 0.033 -1.292 -9.857 1.00 95.75 232 ARG A O 1
ATOM 1772 N N . MET A 1 233 ? -1.797 -0.089 -10.348 1.00 95.62 233 MET A N 1
ATOM 1773 C CA . MET A 1 233 ? -1.152 1.211 -10.208 1.00 95.62 233 MET A CA 1
ATOM 1774 C C . MET A 1 233 ? -0.433 1.370 -8.853 1.00 95.62 233 MET A C 1
ATOM 1776 O O . MET A 1 233 ? 0.618 2.004 -8.794 1.00 95.62 233 MET A O 1
ATOM 1780 N N . LEU A 1 234 ? -0.986 0.778 -7.784 1.00 96.56 234 LEU A N 1
ATOM 1781 C CA . LEU A 1 234 ? -0.461 0.833 -6.415 1.00 96.56 234 LEU A CA 1
ATOM 1782 C C . LEU A 1 234 ? 0.875 0.097 -6.241 1.00 96.56 234 LEU A C 1
ATOM 1784 O O . LEU A 1 234 ? 1.733 0.581 -5.503 1.00 96.56 234 LEU A O 1
ATOM 1788 N N . GLU A 1 235 ? 1.101 -1.007 -6.954 1.00 97.38 235 GLU A N 1
ATOM 1789 C CA . GLU A 1 235 ? 2.374 -1.731 -6.881 1.00 97.38 235 GLU A CA 1
ATOM 1790 C C . GLU A 1 235 ? 3.481 -0.968 -7.614 1.00 97.38 235 GLU A C 1
ATOM 1792 O O . GLU A 1 235 ? 4.573 -0.804 -7.072 1.00 97.38 235 GLU A O 1
ATOM 1797 N N . ILE A 1 236 ? 3.186 -0.418 -8.801 1.00 97.38 236 ILE A N 1
ATOM 1798 C CA . ILE A 1 236 ? 4.138 0.426 -9.549 1.00 97.38 236 ILE A CA 1
ATOM 1799 C C . ILE A 1 236 ? 4.515 1.648 -8.703 1.00 97.38 236 ILE A C 1
ATOM 1801 O O . ILE A 1 236 ? 5.687 1.952 -8.493 1.00 97.38 236 ILE A O 1
ATOM 1805 N N . ALA A 1 237 ? 3.503 2.313 -8.150 1.00 96.81 237 ALA A N 1
ATOM 1806 C CA . ALA A 1 237 ? 3.628 3.369 -7.159 1.00 96.81 237 ALA A CA 1
ATOM 1807 C C . ALA A 1 237 ? 4.543 2.997 -5.985 1.00 96.81 237 ALA A C 1
ATOM 1809 O O . ALA A 1 237 ? 5.434 3.763 -5.617 1.00 96.81 237 ALA A O 1
ATOM 1810 N N . GLY A 1 238 ? 4.285 1.847 -5.363 1.00 96.62 238 GLY A N 1
ATOM 1811 C CA . GLY A 1 238 ? 5.029 1.338 -4.219 1.00 96.62 238 GLY A CA 1
ATOM 1812 C C . GLY A 1 238 ? 6.491 1.055 -4.544 1.00 96.62 238 GLY A C 1
ATOM 1813 O O . GLY A 1 238 ? 7.353 1.356 -3.718 1.00 96.62 238 GLY A O 1
ATOM 1814 N N . ALA A 1 239 ? 6.756 0.541 -5.745 1.00 97.06 239 ALA A N 1
ATOM 1815 C CA . ALA A 1 239 ? 8.087 0.251 -6.255 1.00 97.06 239 ALA A CA 1
ATOM 1816 C C . ALA A 1 239 ? 8.874 1.528 -6.576 1.00 97.06 239 ALA A C 1
ATOM 1818 O O . ALA A 1 239 ? 10.003 1.679 -6.116 1.00 97.06 239 ALA A O 1
ATOM 1819 N N . MET A 1 240 ? 8.262 2.507 -7.256 1.00 96.06 240 MET A N 1
ATOM 1820 C CA . MET A 1 240 ? 8.895 3.813 -7.497 1.00 96.06 240 MET A CA 1
ATOM 1821 C C . MET A 1 240 ? 9.275 4.518 -6.187 1.00 96.06 240 MET A C 1
ATOM 1823 O O . MET A 1 240 ? 10.317 5.157 -6.114 1.00 96.06 240 MET A O 1
ATOM 1827 N N . ASN A 1 241 ? 8.467 4.375 -5.131 1.00 95.12 241 ASN A N 1
ATOM 1828 C CA . ASN A 1 241 ? 8.764 4.960 -3.816 1.00 95.12 241 ASN A CA 1
ATOM 1829 C C . ASN A 1 241 ? 9.918 4.272 -3.077 1.00 95.12 241 ASN A C 1
ATOM 1831 O O . ASN A 1 241 ? 10.417 4.831 -2.104 1.00 95.12 241 ASN A O 1
ATOM 1835 N N . ARG A 1 242 ? 10.286 3.055 -3.486 1.00 95.25 242 ARG A N 1
ATOM 1836 C CA . ARG A 1 242 ? 11.335 2.238 -2.865 1.00 95.25 242 ARG A CA 1
ATOM 1837 C C . ARG A 1 242 ? 12.650 2.279 -3.637 1.00 95.25 242 ARG A C 1
ATOM 1839 O O . ARG A 1 242 ? 13.656 1.813 -3.111 1.00 95.25 242 ARG A O 1
ATOM 1846 N N . LEU A 1 243 ? 12.673 2.852 -4.844 1.00 93.19 243 LEU A N 1
ATOM 1847 C CA . LEU A 1 243 ? 13.906 3.012 -5.607 1.00 93.19 243 LEU A CA 1
ATOM 1848 C C . LEU A 1 243 ? 14.802 4.063 -4.936 1.00 93.19 243 LEU A C 1
ATOM 1850 O O . LEU A 1 243 ? 14.519 5.260 -4.973 1.00 93.19 243 LEU A O 1
ATOM 1854 N N . ARG A 1 244 ? 15.889 3.604 -4.312 1.00 90.25 244 ARG A N 1
ATOM 1855 C CA . ARG A 1 244 ? 16.807 4.444 -3.532 1.00 90.25 244 ARG A CA 1
ATOM 1856 C C . ARG A 1 244 ? 17.826 5.129 -4.436 1.00 90.25 244 ARG A C 1
ATOM 1858 O O . ARG A 1 244 ? 18.981 4.723 -4.503 1.00 90.25 244 ARG A O 1
ATOM 1865 N N . ARG A 1 245 ? 17.372 6.158 -5.146 1.00 88.38 245 ARG A N 1
ATOM 1866 C CA . ARG A 1 245 ? 18.229 7.063 -5.914 1.00 88.38 245 ARG A CA 1
ATOM 1867 C C . ARG A 1 245 ? 17.941 8.509 -5.567 1.00 88.38 245 ARG A C 1
ATOM 1869 O O . ARG A 1 245 ? 16.781 8.899 -5.383 1.00 88.38 245 ARG A O 1
ATOM 1876 N N . ASP A 1 246 ? 19.011 9.287 -5.506 1.00 85.56 246 ASP A N 1
ATOM 1877 C CA . ASP A 1 246 ? 18.927 10.710 -5.223 1.00 85.56 246 ASP A CA 1
ATOM 1878 C C . ASP A 1 246 ? 18.154 11.425 -6.331 1.00 85.56 246 ASP A C 1
ATOM 1880 O O . ASP A 1 246 ? 18.278 11.116 -7.516 1.00 85.56 246 ASP A O 1
ATOM 1884 N N . GLY A 1 247 ? 17.299 12.366 -5.932 1.00 85.88 247 GLY A N 1
ATOM 1885 C CA . GLY A 1 247 ? 16.530 13.170 -6.879 1.00 85.88 247 GLY A CA 1
ATOM 1886 C C . GLY A 1 247 ? 15.431 12.416 -7.636 1.00 85.88 247 GLY A C 1
ATOM 1887 O O . GLY A 1 247 ? 14.960 12.916 -8.648 1.00 85.88 247 GLY A O 1
ATOM 1888 N N . THR A 1 248 ? 14.967 11.251 -7.170 1.00 88.00 248 THR A N 1
ATOM 1889 C CA . THR A 1 248 ? 13.830 10.533 -7.797 1.00 88.00 248 THR A CA 1
ATOM 1890 C C . THR A 1 248 ? 12.523 11.322 -7.775 1.00 88.00 248 THR A C 1
ATOM 1892 O O . THR A 1 248 ? 11.720 11.241 -8.709 1.00 88.00 248 THR A O 1
ATOM 1895 N N . PHE A 1 249 ? 12.305 12.124 -6.733 1.00 90.69 249 PHE A N 1
ATOM 1896 C CA . PHE A 1 249 ? 11.121 12.961 -6.595 1.00 90.69 249 PHE A CA 1
ATOM 1897 C C . PHE A 1 249 ? 11.479 14.385 -6.206 1.00 90.69 249 PHE A C 1
ATOM 1899 O O . PHE A 1 249 ? 12.226 14.618 -5.260 1.00 90.69 249 PHE A O 1
ATOM 1906 N N . ARG A 1 250 ? 10.815 15.343 -6.851 1.00 88.50 250 ARG A N 1
ATOM 1907 C CA . ARG A 1 250 ? 10.678 16.698 -6.321 1.00 88.50 250 ARG A CA 1
ATOM 1908 C C . ARG A 1 250 ? 9.427 16.772 -5.451 1.00 88.50 250 ARG A C 1
ATOM 1910 O O . ARG A 1 250 ? 8.359 16.284 -5.834 1.00 88.50 250 ARG A O 1
ATOM 1917 N N . GLN A 1 251 ? 9.544 17.427 -4.305 1.00 80.62 251 GLN A N 1
ATOM 1918 C CA . GLN A 1 251 ? 8.419 17.886 -3.495 1.00 80.62 251 GLN A CA 1
ATOM 1919 C C . GLN A 1 251 ? 8.510 19.409 -3.424 1.00 80.62 251 GLN A C 1
ATOM 1921 O O . GLN A 1 251 ? 9.598 19.948 -3.235 1.00 80.62 251 GLN A O 1
ATOM 1926 N N . LYS A 1 252 ? 7.396 20.117 -3.639 1.00 65.19 252 LYS A N 1
ATOM 1927 C CA . LYS A 1 252 ? 7.389 21.557 -3.352 1.00 65.19 252 LYS A CA 1
ATOM 1928 C C . LYS A 1 252 ? 7.541 21.722 -1.831 1.00 65.19 252 LYS A C 1
ATOM 1930 O O . LYS A 1 252 ? 6.876 20.965 -1.116 1.00 65.19 252 LYS A O 1
ATOM 1935 N N . PRO A 1 253 ? 8.403 22.635 -1.347 1.00 54.94 253 PRO A N 1
ATOM 1936 C CA . PRO A 1 253 ? 8.480 22.920 0.079 1.00 54.94 253 PRO A CA 1
ATOM 1937 C C . PRO A 1 253 ? 7.103 23.361 0.593 1.00 54.94 253 PRO A C 1
ATOM 1939 O O . PRO A 1 253 ? 6.305 23.918 -0.169 1.00 54.94 253 PRO A O 1
ATOM 1942 N N . ARG A 1 254 ? 6.822 23.004 1.850 1.00 50.62 254 ARG A N 1
ATOM 1943 C CA . ARG A 1 254 ? 5.613 23.417 2.570 1.00 50.62 254 ARG A CA 1
ATOM 1944 C C . ARG A 1 254 ? 5.614 24.917 2.818 1.00 50.62 254 ARG A C 1
ATOM 1946 O O . ARG A 1 254 ? 6.720 25.455 3.042 1.00 50.62 254 ARG A O 1
#